Protein AF-0000000080869912 (afdb_homodimer)

Solvent-accessible surface area (backbone atoms only — not comparable to full-atom values): 16937 Å² total; per-residue (Å²): 133,80,54,74,48,53,26,35,34,30,47,45,68,86,89,56,87,41,57,52,43,50,53,51,43,51,24,50,23,54,38,52,67,22,38,34,35,37,37,32,59,38,70,54,71,49,66,64,55,46,47,50,42,46,68,72,44,73,50,64,67,56,53,50,47,50,51,50,49,50,50,51,50,50,43,51,51,51,50,50,50,53,51,49,49,40,67,74,33,52,67,58,45,59,69,46,55,86,60,57,72,46,76,46,68,44,77,27,58,46,32,58,49,51,44,50,49,35,60,74,71,57,37,46,30,37,33,28,49,25,60,51,60,88,85,49,93,52,45,41,19,72,50,45,42,45,28,54,51,64,33,74,38,34,35,33,35,29,34,83,92,83,132,82,53,74,48,53,26,35,35,30,46,46,66,86,90,57,87,42,58,51,43,50,52,51,42,49,22,50,22,53,38,49,68,22,38,36,34,38,36,32,58,41,70,54,71,49,66,64,53,43,47,50,41,46,68,70,43,73,49,64,67,54,53,50,48,49,51,50,49,50,51,51,49,51,43,52,51,52,52,50,50,52,50,50,49,39,68,75,32,52,69,55,44,61,69,46,55,87,60,58,72,46,77,48,70,47,77,29,59,45,30,58,48,52,41,49,48,34,60,74,71,58,37,46,30,37,32,28,48,24,62,51,61,87,86,49,93,53,47,40,20,72,49,44,42,45,27,54,51,66,32,75,38,34,34,33,35,28,35,84,92,86

pLDDT: mean 84.77, std 13.81, range [47.28, 98.44]

Structure (mmCIF, N/CA/C/O backbone):
data_AF-0000000080869912-model_v1
#
loop_
_entity.id
_entity.type
_entity.pdbx_description
1 polymer 'Universal stress protein'
#
loop_
_atom_site.group_PDB
_atom_site.id
_atom_site.type_symbol
_atom_site.label_atom_id
_atom_site.label_alt_id
_atom_site.label_comp_id
_atom_site.label_asym_id
_atom_site.label_entity_id
_atom_site.label_seq_id
_atom_site.pdbx_PDB_ins_code
_atom_site.Cartn_x
_atom_site.Cartn_y
_atom_site.Cartn_z
_atom_site.occupancy
_atom_site.B_iso_or_equiv
_atom_site.auth_seq_id
_atom_site.auth_comp_id
_atom_site.auth_asym_id
_atom_site.auth_atom_id
_atom_site.pdbx_PDB_model_num
ATOM 1 N N . MET A 1 1 ? 20.375 2.475 -9.336 1 47.28 1 MET A N 1
ATOM 2 C CA . MET A 1 1 ? 19.5 1.815 -8.367 1 47.28 1 MET A CA 1
ATOM 3 C C . MET A 1 1 ? 18.078 2.344 -8.469 1 47.28 1 MET A C 1
ATOM 5 O O . MET A 1 1 ? 17.672 3.207 -7.691 1 47.28 1 MET A O 1
ATOM 9 N N . THR A 1 2 ? 17.516 2.459 -9.656 1 60.31 2 THR A N 1
ATOM 10 C CA . THR A 1 2 ? 16.453 3.428 -9.898 1 60.31 2 THR A CA 1
ATOM 11 C C . THR A 1 2 ? 15.102 2.865 -9.461 1 60.31 2 THR A C 1
ATOM 13 O O . THR A 1 2 ? 14.43 2.178 -10.234 1 60.31 2 THR A O 1
ATOM 16 N N . HIS A 1 3 ? 14.938 2.346 -8.148 1 65.06 3 HIS A N 1
ATOM 17 C CA . HIS A 1 3 ? 13.633 1.816 -7.762 1 65.06 3 HIS A CA 1
ATOM 18 C C . HIS A 1 3 ? 12.531 2.842 -8 1 65.06 3 HIS A C 1
ATOM 20 O O . HIS A 1 3 ? 11.352 2.488 -8.07 1 65.06 3 HIS A O 1
ATOM 26 N N . GLY A 1 4 ? 12.945 4.004 -8.406 1 80.81 4 GLY A N 1
ATOM 27 C CA . GLY A 1 4 ? 12.055 5.035 -8.922 1 80.81 4 GLY A CA 1
ATOM 28 C C . GLY A 1 4 ? 11.211 5.691 -7.848 1 80.81 4 GLY A C 1
ATOM 29 O O . GLY A 1 4 ? 10.383 6.559 -8.148 1 80.81 4 GLY A O 1
ATOM 30 N N . ILE A 1 5 ? 11.422 5.262 -6.516 1 92.12 5 ILE A N 1
ATOM 31 C CA . ILE A 1 5 ? 10.664 5.883 -5.434 1 92.12 5 ILE A CA 1
ATOM 32 C C . ILE A 1 5 ? 11.508 6.977 -4.777 1 92.12 5 ILE A C 1
ATOM 34 O O . ILE A 1 5 ? 12.438 6.68 -4.027 1 92.12 5 ILE A O 1
ATOM 38 N N . ARG A 1 6 ? 11.156 8.258 -4.969 1 93.62 6 ARG A N 1
ATOM 39 C CA . ARG A 1 6 ? 11.984 9.375 -4.527 1 93.62 6 ARG A CA 1
ATOM 40 C C . ARG A 1 6 ? 11.266 10.203 -3.463 1 93.62 6 ARG A C 1
ATOM 42 O O . ARG A 1 6 ? 11.914 10.867 -2.646 1 93.62 6 ARG A O 1
ATOM 49 N N . ARG A 1 7 ? 10 10.133 -3.518 1 96.19 7 ARG A N 1
ATOM 50 C CA . ARG A 1 7 ? 9.195 10.914 -2.58 1 96.19 7 ARG A CA 1
ATOM 51 C C . ARG A 1 7 ? 8.031 10.078 -2.037 1 96.19 7 ARG A C 1
ATOM 53 O O . ARG A 1 7 ? 7.258 9.508 -2.807 1 96.19 7 ARG A O 1
ATOM 60 N N . ILE A 1 8 ? 7.941 9.984 -0.759 1 97.5 8 ILE A N 1
ATOM 61 C CA . ILE A 1 8 ? 6.887 9.234 -0.09 1 97.5 8 ILE A CA 1
ATOM 62 C C . ILE A 1 8 ? 6.027 10.18 0.744 1 97.5 8 ILE A C 1
ATOM 64 O O . ILE A 1 8 ? 6.551 10.984 1.521 1 97.5 8 ILE A O 1
ATOM 68 N N . LEU A 1 9 ? 4.746 10.125 0.504 1 98.38 9 LEU A N 1
ATOM 69 C CA . LEU A 1 9 ? 3.787 10.891 1.29 1 98.38 9 LEU A CA 1
ATOM 70 C C . LEU A 1 9 ? 3.182 10.031 2.395 1 98.38 9 LEU A C 1
ATOM 72 O O . LEU A 1 9 ? 2.566 9 2.119 1 98.38 9 LEU A O 1
ATOM 76 N N . CYS A 1 10 ? 3.408 10.422 3.574 1 97.94 10 CYS A N 1
ATOM 77 C CA . CYS A 1 10 ? 2.82 9.773 4.742 1 97.94 10 CYS A CA 1
ATOM 78 C C . CYS A 1 10 ? 1.666 10.594 5.301 1 97.94 10 CYS A C 1
ATOM 80 O O . CYS A 1 10 ? 1.863 11.727 5.746 1 97.94 10 CYS A O 1
ATOM 82 N N . CYS A 1 11 ? 0.503 9.984 5.277 1 96.38 11 CYS A N 1
ATOM 83 C CA . CYS A 1 11 ? -0.682 10.68 5.77 1 96.38 11 CYS A CA 1
ATOM 84 C C . CYS A 1 11 ? -1.064 10.188 7.16 1 96.38 11 CYS A C 1
ATOM 86 O O . CYS A 1 11 ? -1.272 8.984 7.363 1 96.38 11 CYS A O 1
ATOM 88 N N . VAL A 1 12 ? -1.212 11.188 8.055 1 92.56 12 VAL A N 1
ATOM 89 C CA . VAL A 1 12 ? -1.525 10.773 9.422 1 92.56 12 VAL A CA 1
ATOM 90 C C . VAL A 1 12 ? -2.719 11.57 9.945 1 92.56 12 VAL A C 1
ATOM 92 O O . VAL A 1 12 ? -2.947 12.703 9.516 1 92.56 12 VAL A O 1
ATOM 95 N N . GLY A 1 13 ? -3.5 10.812 10.734 1 83.19 13 GLY A N 1
ATOM 96 C CA . GLY A 1 13 ? -4.512 11.492 11.531 1 83.19 13 GLY A CA 1
ATOM 97 C C . GLY A 1 13 ? -4.012 11.906 12.898 1 83.19 13 GLY A C 1
ATOM 98 O O . GLY A 1 13 ? -2.938 11.484 13.336 1 83.19 13 GLY A O 1
ATOM 99 N N . LEU A 1 14 ? -4.805 12.773 13.586 1 73.19 14 LEU A N 1
ATOM 100 C CA . LEU A 1 14 ? -4.348 13.258 14.883 1 73.19 14 LEU A CA 1
ATOM 101 C C . LEU A 1 14 ? -5.105 12.578 16.016 1 73.19 14 LEU A C 1
ATOM 103 O O . LEU A 1 14 ? -4.73 12.711 17.188 1 73.19 14 LEU A O 1
ATOM 107 N N . ARG A 1 15 ? -6.121 11.859 15.805 1 64.75 15 ARG A N 1
ATOM 108 C CA . ARG A 1 15 ? -6.938 11.289 16.875 1 64.75 15 ARG A CA 1
ATOM 109 C C . ARG A 1 15 ? -6.48 9.875 17.219 1 64.75 15 ARG A C 1
ATOM 111 O O . ARG A 1 15 ? -6.727 9.391 18.328 1 64.75 15 ARG A O 1
ATOM 118 N N . GLY A 1 16 ? -5.641 9.289 16.422 1 68.5 16 GLY A N 1
ATOM 119 C CA . GLY A 1 16 ? -5.227 7.93 16.719 1 68.5 16 GLY A CA 1
ATOM 120 C C . GLY A 1 16 ? -3.723 7.738 16.656 1 68.5 16 GLY A C 1
ATOM 121 O O . GLY A 1 16 ? -2.967 8.711 16.594 1 68.5 16 GLY A O 1
ATOM 122 N N . ASP A 1 17 ? -3.396 6.48 16.969 1 74.25 17 ASP A N 1
ATOM 123 C CA . ASP A 1 17 ? -1.987 6.098 16.922 1 74.25 17 ASP A CA 1
ATOM 124 C C . ASP A 1 17 ? -1.445 6.152 15.5 1 74.25 17 ASP A C 1
ATOM 126 O O . ASP A 1 17 ? -1.943 5.453 14.609 1 74.25 17 ASP A O 1
ATOM 130 N N . CYS A 1 18 ? -0.535 7.121 15.336 1 86.88 18 CYS A N 1
ATOM 131 C CA . CYS A 1 18 ? 0.061 7.25 14.008 1 86.88 18 CYS A CA 1
ATOM 132 C C . CYS A 1 18 ? 1.36 6.461 13.914 1 86.88 18 CYS A C 1
ATOM 134 O O . CYS A 1 18 ? 1.972 6.387 12.852 1 86.88 18 CYS A O 1
ATOM 136 N N . ASP A 1 19 ? 1.725 5.797 14.984 1 90.5 19 ASP A N 1
ATOM 137 C CA . ASP A 1 19 ? 3.041 5.172 15.086 1 90.5 19 ASP A CA 1
ATOM 138 C C . ASP A 1 19 ? 3.229 4.121 13.992 1 90.5 19 ASP A C 1
ATOM 140 O O . ASP A 1 19 ? 4.246 4.113 13.297 1 90.5 19 ASP A O 1
ATOM 144 N N . PRO A 1 20 ? 2.217 3.311 13.828 1 91.25 20 PRO A N 1
ATOM 145 C CA . PRO A 1 20 ? 2.441 2.279 12.812 1 91.25 20 PRO A CA 1
ATOM 146 C C . PRO A 1 20 ? 2.625 2.859 11.414 1 91.25 20 PRO A C 1
ATOM 148 O O . PRO A 1 20 ? 3.443 2.359 10.641 1 91.25 20 PRO A O 1
ATOM 151 N N . VAL A 1 21 ? 1.88 3.938 11.102 1 94.75 21 VAL A N 1
ATOM 152 C CA . VAL A 1 21 ? 1.955 4.551 9.781 1 94.75 21 VAL A CA 1
ATOM 153 C C . VAL A 1 21 ? 3.299 5.258 9.617 1 94.75 21 VAL A C 1
ATOM 155 O O . VAL A 1 21 ? 3.959 5.117 8.586 1 94.75 21 VAL A O 1
ATOM 158 N N . LEU A 1 22 ? 3.693 5.934 10.648 1 94.12 22 LEU A N 1
ATOM 159 C CA . LEU A 1 22 ? 4.98 6.613 10.625 1 94.12 22 LEU A CA 1
ATOM 160 C C . LEU A 1 22 ? 6.125 5.609 10.539 1 94.12 22 LEU A C 1
ATOM 162 O O . LEU A 1 22 ? 7.078 5.809 9.781 1 94.12 22 LEU A O 1
ATOM 166 N N . ALA A 1 23 ? 6.023 4.555 11.328 1 93.56 23 ALA A N 1
ATOM 167 C CA . ALA A 1 23 ? 7.055 3.52 11.312 1 93.56 23 ALA A CA 1
ATOM 168 C C . ALA A 1 23 ? 7.207 2.924 9.914 1 93.56 23 ALA A C 1
ATOM 170 O O . ALA A 1 23 ? 8.328 2.756 9.422 1 93.56 23 ALA A O 1
ATOM 171 N N . GLN A 1 24 ? 6.094 2.676 9.32 1 95.25 24 GLN A N 1
ATOM 172 C CA . GLN A 1 24 ? 6.125 2.107 7.977 1 95.25 24 GLN A CA 1
ATOM 173 C C . GLN A 1 24 ? 6.699 3.102 6.969 1 95.25 24 GLN A C 1
ATOM 175 O O . GLN A 1 24 ? 7.527 2.738 6.133 1 95.25 24 GLN A O 1
ATOM 180 N N . ALA A 1 25 ? 6.246 4.336 7.008 1 96 25 ALA A N 1
ATOM 181 C CA . ALA A 1 25 ? 6.711 5.367 6.09 1 96 25 ALA A CA 1
ATOM 182 C C . ALA A 1 25 ? 8.211 5.598 6.238 1 96 25 ALA A C 1
ATOM 184 O O . ALA A 1 25 ? 8.938 5.699 5.242 1 96 25 ALA A O 1
ATOM 185 N N . VAL A 1 26 ? 8.703 5.598 7.453 1 94.44 26 VAL A N 1
ATOM 186 C CA . VAL A 1 26 ? 10.117 5.812 7.738 1 94.44 26 VAL A CA 1
ATOM 187 C C . VAL A 1 26 ? 10.938 4.629 7.227 1 94.44 26 VAL A C 1
ATOM 189 O O . VAL A 1 26 ? 11.984 4.812 6.609 1 94.44 26 VAL A O 1
ATOM 192 N N . SER A 1 27 ? 10.453 3.445 7.473 1 94 27 SER A N 1
ATOM 193 C CA . SER A 1 27 ? 11.141 2.246 7 1 94 27 SER A CA 1
ATOM 194 C C . SER A 1 27 ? 11.281 2.254 5.48 1 94 27 SER A C 1
ATOM 196 O O . SER A 1 27 ? 12.359 1.963 4.953 1 94 27 SER A O 1
ATOM 198 N N . LEU A 1 28 ? 10.211 2.633 4.812 1 95.19 28 LEU A N 1
ATOM 199 C CA . LEU A 1 28 ? 10.234 2.682 3.354 1 95.19 28 LEU A CA 1
ATOM 200 C C . LEU A 1 28 ? 11.156 3.793 2.859 1 95.19 28 LEU A C 1
ATOM 202 O O . LEU A 1 28 ? 11.914 3.596 1.908 1 95.19 28 LEU A O 1
ATOM 206 N N . ALA A 1 29 ? 11.07 4.914 3.486 1 94.56 29 ALA A N 1
ATOM 207 C CA . ALA A 1 29 ? 11.93 6.027 3.105 1 94.56 29 ALA A CA 1
ATOM 208 C C . ALA A 1 29 ? 13.406 5.668 3.289 1 94.56 29 ALA A C 1
ATOM 210 O O . ALA A 1 29 ? 14.242 6 2.445 1 94.56 29 ALA A O 1
ATOM 211 N N . GLN A 1 30 ? 13.648 4.992 4.348 1 92.31 30 GLN A N 1
ATOM 212 C CA . GLN A 1 30 ? 15.016 4.547 4.605 1 92.31 30 GLN A CA 1
ATOM 213 C C . GLN A 1 30 ? 15.484 3.562 3.539 1 92.31 30 GLN A C 1
ATOM 215 O O . GLN A 1 30 ? 16.594 3.691 3.01 1 92.31 30 GLN A O 1
ATOM 220 N N . ALA A 1 31 ? 14.703 2.639 3.264 1 90.88 31 ALA A N 1
ATOM 221 C CA . ALA A 1 31 ? 15.055 1.586 2.316 1 90.88 31 ALA A CA 1
ATOM 222 C C . ALA A 1 31 ? 15.234 2.15 0.909 1 90.88 31 ALA A C 1
ATOM 22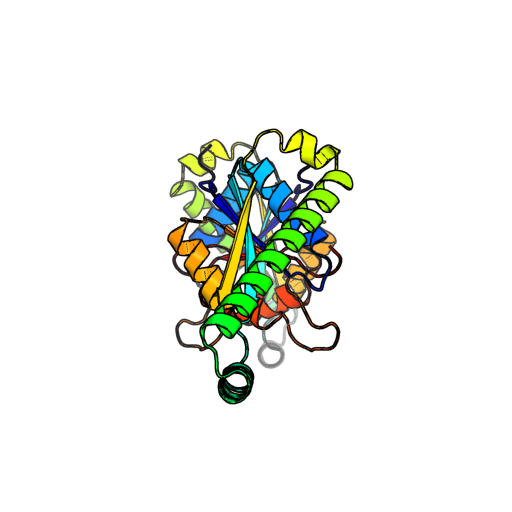4 O O . ALA A 1 31 ? 16.094 1.691 0.152 1 90.88 31 ALA A O 1
ATOM 225 N N . THR A 1 32 ? 14.406 3.145 0.562 1 91.38 32 THR A N 1
ATOM 226 C CA . THR A 1 32 ? 14.391 3.656 -0.804 1 91.38 32 THR A CA 1
ATOM 227 C C . THR A 1 32 ? 15.312 4.871 -0.933 1 91.38 32 THR A C 1
ATOM 229 O O . THR A 1 32 ? 15.648 5.281 -2.043 1 91.38 32 THR A O 1
ATOM 232 N N . GLY A 1 33 ? 15.625 5.465 0.225 1 90.25 33 GLY A N 1
ATOM 233 C CA . GLY A 1 33 ? 16.328 6.738 0.195 1 90.25 33 GLY A CA 1
ATOM 234 C C . GLY A 1 33 ? 15.43 7.906 -0.172 1 90.25 33 GLY A C 1
ATOM 235 O O . GLY A 1 33 ? 15.922 8.984 -0.511 1 90.25 33 GLY A O 1
ATOM 236 N N . ALA A 1 34 ? 14.195 7.699 -0.114 1 93.62 34 ALA A N 1
ATOM 237 C CA . ALA A 1 34 ? 13.219 8.695 -0.545 1 93.62 34 ALA A CA 1
ATOM 238 C C . ALA A 1 34 ? 13.07 9.805 0.495 1 93.62 34 ALA A C 1
ATOM 240 O O . ALA A 1 34 ? 13.312 9.578 1.685 1 93.62 34 ALA A O 1
ATOM 241 N N . GLU A 1 35 ? 12.664 10.977 -0.01 1 95.12 35 GLU A N 1
ATOM 242 C CA . GLU A 1 35 ? 12.195 12.031 0.884 1 95.12 35 GLU A CA 1
ATOM 243 C C . GLU A 1 35 ? 10.844 11.672 1.502 1 95.12 35 GLU A C 1
ATOM 245 O O . GLU A 1 35 ? 9.984 11.094 0.832 1 95.12 35 GLU A O 1
ATOM 250 N N . LEU A 1 36 ? 10.703 12.016 2.742 1 96.75 36 LEU A N 1
ATOM 251 C CA . LEU A 1 36 ? 9.461 11.727 3.439 1 96.75 36 LEU A CA 1
ATOM 252 C C . LEU A 1 36 ? 8.68 13.008 3.711 1 96.75 36 LEU A C 1
ATOM 254 O O . LEU A 1 36 ? 9.211 13.945 4.316 1 96.75 36 LEU A O 1
ATOM 258 N N . HIS A 1 37 ? 7.473 13.094 3.203 1 97.38 37 HIS A N 1
ATOM 259 C CA . HIS A 1 37 ? 6.539 14.188 3.473 1 97.38 37 HIS A CA 1
ATOM 260 C C . HIS A 1 37 ? 5.379 13.711 4.344 1 97.38 37 HIS A C 1
ATOM 262 O O . HIS A 1 37 ? 4.633 12.812 3.955 1 97.38 37 HIS A O 1
ATOM 268 N N . VAL A 1 38 ? 5.258 14.305 5.492 1 97.31 38 VAL A N 1
ATOM 269 C CA . VAL A 1 38 ? 4.164 13.961 6.391 1 97.31 38 VAL A CA 1
ATOM 270 C C . VAL A 1 38 ? 3.049 14.992 6.273 1 97.31 38 VAL A C 1
ATOM 272 O O . VAL A 1 38 ? 3.291 16.203 6.414 1 97.31 38 VAL A O 1
ATOM 275 N N . LEU A 1 39 ? 1.852 14.5 6 1 97 39 LEU A N 1
ATOM 276 C CA . LEU A 1 39 ? 0.712 15.383 5.766 1 97 39 LEU A CA 1
ATOM 277 C C . LEU A 1 39 ? -0.428 15.062 6.727 1 97 39 LEU A C 1
ATOM 279 O O . LEU A 1 39 ? -0.739 13.891 6.961 1 97 39 LEU A O 1
ATOM 283 N N . HIS A 1 40 ? -0.958 16.062 7.273 1 95 40 HIS A N 1
ATOM 284 C CA . HIS A 1 40 ? -2.227 15.992 7.992 1 95 40 HIS A CA 1
ATOM 285 C C . HIS A 1 40 ? -3.277 16.891 7.355 1 95 40 HIS A C 1
ATOM 287 O O . HIS A 1 40 ? -3.049 18.094 7.176 1 95 40 HIS A O 1
ATOM 293 N N . ALA A 1 41 ? -4.363 16.281 6.973 1 91.62 41 ALA A N 1
ATOM 294 C CA . ALA A 1 41 ? -5.484 17.047 6.414 1 91.62 41 ALA A CA 1
ATOM 295 C C . ALA A 1 41 ? -6.531 17.344 7.48 1 91.62 41 ALA A C 1
ATOM 297 O O . ALA A 1 41 ? -7.047 16.422 8.125 1 91.62 41 ALA A O 1
ATOM 298 N N . VAL A 1 42 ? -6.852 18.594 7.695 1 85.06 42 VAL A N 1
ATOM 299 C CA . VAL A 1 42 ? -7.875 19.031 8.633 1 85.06 42 VAL A CA 1
ATOM 300 C C . VAL A 1 42 ? -9.203 19.219 7.902 1 85.06 42 VAL A C 1
ATOM 302 O O . VAL A 1 42 ? -9.281 19.953 6.914 1 85.06 42 VAL A O 1
ATOM 305 N N . LYS A 1 43 ? -10.172 18.391 8.414 1 77.94 43 LYS A N 1
ATOM 306 C CA . LYS A 1 43 ? -11.484 18.531 7.793 1 77.94 43 LYS A CA 1
ATOM 307 C C . LYS A 1 43 ? -12.023 19.953 7.957 1 77.94 43 LYS A C 1
ATOM 309 O O . LYS A 1 43 ? -11.953 20.516 9.047 1 77.94 43 LYS A O 1
ATOM 314 N N . SER A 1 44 ? -12.438 20.406 6.777 1 67.5 44 SER A N 1
ATOM 315 C CA . SER A 1 44 ? -13.023 21.75 6.797 1 67.5 44 SER A CA 1
ATOM 316 C C . SER A 1 44 ? -14.32 21.766 7.605 1 67.5 44 SER A C 1
ATOM 318 O O . SER A 1 44 ? -15 20.75 7.719 1 67.5 44 SER A O 1
ATOM 320 N N . LEU A 1 45 ? -14.477 22.672 8.477 1 60.38 45 LEU A N 1
ATOM 321 C CA . LEU A 1 45 ? -15.734 22.828 9.195 1 60.38 45 LEU A CA 1
ATOM 322 C C . LEU A 1 45 ? -16.922 22.703 8.25 1 60.38 45 LEU A C 1
ATOM 324 O O . LEU A 1 45 ? -16.844 23.125 7.09 1 60.38 45 LEU A O 1
ATOM 328 N N . SER A 1 46 ? -17.797 21.688 8.594 1 56.66 46 SER A N 1
ATOM 329 C CA . SER A 1 46 ? -19.016 21.562 7.797 1 56.66 46 SER A CA 1
ATOM 330 C C . SER A 1 46 ? -19.609 22.922 7.473 1 56.66 46 SER A C 1
ATOM 332 O O . SER A 1 46 ? -19.406 23.891 8.219 1 56.66 46 SER A O 1
ATOM 334 N N . ASP A 1 47 ? -20.047 22.906 6.207 1 54.59 47 ASP A N 1
ATOM 335 C CA . ASP A 1 47 ? -20.75 24.109 5.781 1 54.59 47 ASP A CA 1
ATOM 336 C C . ASP A 1 47 ? -21.703 24.609 6.867 1 54.59 47 ASP A C 1
ATOM 338 O O . ASP A 1 47 ? -21.828 25.812 7.098 1 54.59 47 ASP A O 1
ATOM 342 N N . ASP A 1 48 ? -22.328 23.594 7.449 1 54.53 48 ASP A N 1
ATOM 343 C CA . ASP A 1 48 ? -23.344 23.969 8.422 1 54.53 48 ASP A CA 1
ATOM 344 C C . ASP A 1 48 ? -22.719 24.703 9.617 1 54.53 48 ASP A C 1
ATOM 346 O O . ASP A 1 48 ? -23.281 25.688 10.109 1 54.53 48 ASP A O 1
ATOM 350 N N . VAL A 1 49 ? -21.641 24.156 10.016 1 60.03 49 VAL A N 1
ATOM 351 C CA . VAL A 1 49 ? -20.984 24.781 11.156 1 60.03 49 VAL A CA 1
ATOM 352 C C . VAL A 1 49 ? -20.422 26.141 10.75 1 60.03 49 VAL A C 1
ATOM 354 O O . VAL A 1 49 ? -20.547 27.125 11.5 1 60.03 49 VAL A O 1
ATOM 357 N N . LEU A 1 50 ? -19.938 26.062 9.508 1 59.41 50 LEU A N 1
ATOM 358 C CA . LEU A 1 50 ? -19.406 27.312 8.992 1 59.41 50 LEU A CA 1
ATOM 359 C C . LEU A 1 50 ? -20.516 28.359 8.867 1 59.41 50 LEU A C 1
ATOM 361 O O . LEU A 1 50 ? -20.297 29.531 9.18 1 59.41 50 LEU A O 1
ATOM 365 N N . ASN A 1 51 ? -21.594 27.781 8.422 1 59.62 51 ASN A N 1
ATOM 366 C CA . ASN A 1 51 ? -22.734 28.688 8.305 1 59.62 51 ASN A CA 1
ATOM 367 C C . ASN A 1 51 ? -23.188 29.188 9.664 1 59.62 51 ASN A C 1
ATOM 369 O O . ASN A 1 51 ? -23.531 30.375 9.812 1 59.62 51 ASN A O 1
ATOM 373 N N . THR A 1 52 ? -23.297 28.281 10.531 1 60.91 52 THR A N 1
ATOM 374 C CA . THR A 1 52 ? -23.734 28.656 11.867 1 60.91 52 THR A CA 1
ATOM 375 C C . THR A 1 52 ? -22.75 29.641 12.492 1 60.91 52 THR A C 1
ATOM 377 O O . THR A 1 52 ? -23.156 30.625 13.117 1 60.91 52 THR A O 1
ATOM 380 N N . LEU A 1 53 ? -21.531 29.391 12.297 1 59.75 53 LEU A N 1
ATOM 381 C CA . LEU A 1 53 ? -20.516 30.281 12.836 1 59.75 53 LEU A CA 1
ATOM 382 C C . LEU A 1 53 ? -20.547 31.641 12.141 1 59.75 53 LEU A C 1
ATOM 384 O O . LEU A 1 53 ? -20.375 32.688 12.781 1 59.75 53 LEU A O 1
ATOM 388 N N . LYS A 1 54 ? -20.766 31.516 10.836 1 63.25 54 LYS A N 1
ATOM 389 C CA . LYS A 1 54 ? -20.859 32.75 10.055 1 63.25 54 LYS A CA 1
ATOM 390 C C . LYS A 1 54 ? -22 33.625 10.555 1 63.25 54 LYS A C 1
ATOM 392 O O . LYS A 1 54 ? -21.906 34.844 10.57 1 63.25 54 LYS A O 1
ATOM 397 N N . ILE A 1 55 ? -23 32.875 10.859 1 59.78 55 ILE A N 1
ATOM 398 C CA . ILE A 1 55 ? -24.172 33.625 11.312 1 59.78 55 ILE A CA 1
ATOM 399 C C . ILE A 1 55 ? -23.891 34.219 12.68 1 59.78 55 ILE A C 1
ATOM 401 O O . ILE A 1 55 ? -24.297 35.375 12.953 1 59.78 55 ILE A O 1
ATOM 405 N N . ASN A 1 56 ? -23.25 33.344 13.375 1 60.25 56 ASN A N 1
ATOM 406 C CA . ASN A 1 56 ? -23.125 33.812 14.758 1 60.25 56 ASN A CA 1
ATOM 407 C C . ASN A 1 56 ? -21.875 34.656 14.953 1 60.25 56 ASN A C 1
ATOM 409 O O . ASN A 1 56 ? -21.781 35.406 15.93 1 60.25 56 ASN A O 1
ATOM 413 N N . ILE A 1 57 ? -20.875 34.25 14.164 1 60.53 57 ILE A N 1
ATOM 414 C CA . ILE A 1 57 ? -19.656 35.062 14.25 1 60.53 57 ILE A CA 1
ATOM 415 C C . ILE A 1 57 ? -19.578 36 13.047 1 60.53 57 ILE A C 1
ATOM 417 O O . ILE A 1 57 ? -19.406 35.531 11.906 1 60.53 57 ILE A O 1
ATOM 421 N N . GLN A 1 58 ? -20.156 37.031 13.102 1 57.81 58 GLN A N 1
ATOM 422 C CA . GLN A 1 58 ? -20.297 38.062 12.07 1 57.81 58 GLN A CA 1
ATOM 423 C C . GLN A 1 58 ? -18.953 38.438 11.477 1 57.81 58 GLN A C 1
ATOM 425 O O . GLN A 1 58 ? -18.859 38.844 10.32 1 57.81 58 GLN A O 1
ATOM 430 N N . ASP A 1 59 ? -17.875 38.344 12.273 1 60.22 59 ASP A N 1
ATOM 431 C CA . ASP A 1 59 ? -16.625 39 11.852 1 60.22 59 ASP A CA 1
ATOM 432 C C . ASP A 1 59 ? -15.734 38 11.125 1 60.22 59 ASP A C 1
ATOM 434 O O . ASP A 1 59 ? -15.297 37 11.711 1 60.22 59 ASP A O 1
ATOM 438 N N . ARG A 1 60 ? -15.781 37.969 9.797 1 62.12 60 ARG A N 1
ATOM 439 C CA . ARG A 1 60 ? -14.945 37.188 8.875 1 62.12 60 ARG A CA 1
ATOM 440 C C . ARG A 1 60 ? -13.523 37.062 9.406 1 62.12 60 ARG A C 1
ATOM 442 O O . ARG A 1 60 ? -12.883 36.031 9.242 1 62.12 60 ARG A O 1
ATOM 449 N N . GLN A 1 61 ? -13.102 38.188 10.008 1 63.66 61 GLN A N 1
ATOM 450 C CA . GLN A 1 61 ? -11.742 38.219 10.531 1 63.66 61 GLN A CA 1
ATOM 451 C C . GLN A 1 61 ? -11.578 37.219 11.688 1 63.66 61 GLN A C 1
ATOM 453 O O . GLN A 1 61 ? -10.555 36.531 11.789 1 63.66 61 GLN A O 1
ATOM 458 N N . THR A 1 62 ? -12.641 37.125 12.469 1 66.5 62 THR A N 1
ATOM 459 C CA . THR A 1 62 ? -12.609 36.188 13.602 1 66.5 62 THR A CA 1
ATOM 460 C C . THR A 1 62 ? -12.641 34.75 13.133 1 66.5 62 THR A C 1
ATOM 462 O O . THR A 1 62 ? -11.93 33.906 13.672 1 66.5 62 THR A O 1
ATOM 465 N N . LEU A 1 63 ? -13.391 34.594 12.141 1 64.81 63 LEU A N 1
ATOM 466 C CA . LEU A 1 63 ? -13.469 33.25 11.594 1 64.81 63 LEU A CA 1
ATOM 467 C C . LEU A 1 63 ? -12.133 32.844 10.992 1 64.81 63 LEU A C 1
ATOM 469 O O . LEU A 1 63 ? -11.688 31.703 11.188 1 64.81 63 LEU A O 1
ATOM 473 N N . GLU A 1 64 ? -11.539 33.75 10.258 1 68.12 64 GLU A N 1
ATOM 474 C CA . GLU A 1 64 ? -10.227 33.469 9.68 1 68.12 64 GLU A CA 1
ATOM 475 C C . GLU A 1 64 ? -9.188 33.219 10.758 1 68.12 64 GLU A C 1
ATOM 477 O O . GLU A 1 64 ? -8.32 32.344 10.594 1 68.12 64 GLU A O 1
ATOM 482 N N . THR A 1 65 ? -9.398 34 11.75 1 72.25 65 THR A N 1
ATOM 483 C CA . THR A 1 65 ? -8.469 33.844 12.859 1 72.25 65 THR A CA 1
ATOM 484 C C . THR A 1 65 ? -8.656 32.469 13.539 1 72.25 65 THR A C 1
ATOM 486 O O . THR A 1 65 ? -7.68 31.812 13.898 1 72.25 65 THR A O 1
ATOM 489 N N . LEU A 1 66 ? -9.852 32.062 13.617 1 72.81 66 LEU A N 1
ATOM 490 C CA . LEU A 1 66 ? -10.148 30.781 14.25 1 72.81 66 LEU A CA 1
ATOM 491 C C . LEU A 1 66 ? -9.633 29.625 13.398 1 72.81 66 LEU A C 1
ATOM 493 O O . LEU A 1 66 ? -9.07 28.672 13.922 1 72.81 66 LEU A O 1
ATOM 497 N N . MET A 1 67 ? -9.789 29.859 12.18 1 74.25 67 MET A N 1
ATOM 498 C CA . MET A 1 67 ? -9.305 28.828 11.258 1 74.25 67 MET A CA 1
ATOM 499 C C . MET A 1 67 ? -7.781 28.75 11.289 1 74.25 67 MET A C 1
ATOM 501 O O . MET A 1 67 ? -7.211 27.656 11.289 1 74.25 67 MET A O 1
ATOM 505 N N . ALA A 1 68 ? -7.215 29.891 11.305 1 79.12 68 ALA A N 1
ATOM 506 C CA . ALA A 1 68 ? -5.758 29.953 11.383 1 79.12 68 ALA A CA 1
ATOM 507 C C . ALA A 1 68 ? -5.254 29.312 12.672 1 79.12 68 ALA A C 1
ATOM 509 O O . ALA A 1 68 ? -4.246 28.594 12.664 1 79.12 68 ALA A O 1
ATOM 510 N N . GLN A 1 69 ? -6.012 29.578 13.664 1 82.12 69 GLN A N 1
ATOM 511 C CA . GLN A 1 69 ? -5.633 29.016 14.953 1 82.12 69 GLN A CA 1
ATOM 512 C C . GLN A 1 69 ? -5.773 27.5 14.938 1 82.12 69 GLN A C 1
ATOM 514 O O . GLN A 1 69 ? -4.945 26.781 15.516 1 82.12 69 GLN A O 1
ATOM 519 N N . ARG A 1 70 ? -6.715 27.047 14.25 1 82.69 70 ARG A N 1
ATOM 520 C CA . ARG A 1 70 ? -6.93 25.609 14.148 1 82.69 70 ARG A CA 1
ATOM 521 C C . ARG A 1 70 ? -5.801 24.938 13.375 1 82.69 70 ARG A C 1
ATOM 523 O O . ARG A 1 70 ? -5.328 23.859 13.758 1 82.69 70 ARG A O 1
ATOM 530 N N . LEU A 1 71 ? -5.41 25.578 12.383 1 86.56 71 LEU A N 1
ATOM 531 C CA . LEU A 1 71 ? -4.328 25.031 11.57 1 86.56 71 LEU A CA 1
ATOM 532 C C . LEU A 1 71 ? -3.008 25.062 12.336 1 86.56 71 LEU A C 1
ATOM 534 O O . LEU A 1 71 ? -2.221 24.109 12.25 1 86.56 71 LEU A O 1
ATOM 538 N N . ASP A 1 72 ? -2.814 26.141 13.07 1 89.44 72 ASP A N 1
ATOM 539 C CA . ASP A 1 72 ? -1.595 26.25 13.867 1 89.44 72 ASP A CA 1
ATOM 540 C C . ASP A 1 72 ? -1.552 25.172 14.953 1 89.44 72 ASP A C 1
ATOM 542 O O . ASP A 1 72 ? -0.503 24.578 15.203 1 89.44 72 ASP A O 1
ATOM 546 N N . GLN A 1 73 ? -2.643 24.984 15.5 1 89.12 73 GLN A N 1
ATOM 547 C CA . GLN A 1 73 ? -2.717 23.953 16.531 1 89.12 73 GLN A CA 1
ATOM 548 C C . GLN A 1 73 ? -2.455 22.578 15.938 1 89.12 73 GLN A C 1
ATOM 550 O O . GLN A 1 73 ? -1.752 21.766 16.531 1 89.12 73 GLN A O 1
ATOM 555 N N . ALA A 1 74 ? -3.02 22.359 14.789 1 89.69 74 ALA A N 1
ATOM 556 C CA . ALA A 1 74 ? -2.814 21.078 14.117 1 89.69 74 ALA A CA 1
ATOM 557 C C . ALA A 1 74 ? -1.346 20.875 13.758 1 89.69 74 ALA A C 1
ATOM 559 O O . ALA A 1 74 ? -0.82 19.766 13.867 1 89.69 74 ALA A O 1
ATOM 560 N N . ARG A 1 75 ? -0.73 21.953 13.359 1 92.5 75 ARG A N 1
ATOM 561 C CA . ARG A 1 75 ? 0.688 21.891 13.023 1 92.5 75 ARG A CA 1
ATOM 562 C C . ARG A 1 75 ? 1.525 21.547 14.25 1 92.5 75 ARG A C 1
ATOM 564 O O . ARG A 1 75 ? 2.424 20.703 14.172 1 92.5 75 ARG A O 1
ATOM 571 N N . GLN A 1 76 ? 1.202 22.219 15.328 1 93 76 GLN A N 1
ATOM 572 C CA . GLN A 1 76 ? 1.931 21.953 16.562 1 93 76 GLN A CA 1
ATOM 573 C C . GLN A 1 76 ? 1.729 20.5 17.016 1 93 76 GLN A C 1
ATOM 575 O O . GLN A 1 76 ? 2.682 19.844 17.438 1 93 76 GLN A O 1
ATOM 580 N N . GLU A 1 77 ? 0.541 20.031 16.906 1 91.31 77 GLU A N 1
ATOM 581 C CA . GLU A 1 77 ? 0.242 18.656 17.297 1 91.31 77 GLU A CA 1
ATOM 582 C C . GLU A 1 77 ? 0.996 17.656 16.422 1 91.31 77 GLU A C 1
ATOM 584 O O . GLU A 1 77 ? 1.517 16.656 16.922 1 91.31 77 GLU A O 1
ATOM 589 N N . LEU A 1 78 ? 1.038 17.938 15.133 1 92.75 78 LEU A N 1
ATOM 590 C CA . LEU A 1 78 ? 1.772 17.062 14.211 1 92.75 78 LEU A CA 1
ATOM 591 C C . LEU A 1 78 ? 3.256 17.047 14.562 1 92.75 78 LEU A C 1
ATOM 593 O O . LEU A 1 78 ? 3.873 15.969 14.586 1 92.75 78 LEU A O 1
ATOM 597 N N . ASP A 1 79 ? 3.811 18.203 14.891 1 93.38 79 ASP A N 1
ATOM 598 C CA . ASP A 1 79 ? 5.215 18.297 15.281 1 93.38 79 ASP A CA 1
ATOM 599 C C . ASP A 1 79 ? 5.496 17.484 16.531 1 93.38 79 ASP A C 1
ATOM 601 O O . ASP A 1 79 ? 6.5 16.766 16.609 1 93.38 79 ASP A O 1
ATOM 605 N N . GLU A 1 80 ? 4.613 17.609 17.438 1 93.06 80 GLU A N 1
ATOM 606 C CA . GLU A 1 80 ? 4.773 16.891 18.688 1 93.06 80 GLU A CA 1
ATOM 607 C C . GLU A 1 80 ? 4.707 15.375 18.469 1 93.06 80 GLU A C 1
ATOM 609 O O . GLU A 1 80 ? 5.473 14.617 19.062 1 93.06 80 GLU A O 1
ATOM 614 N N . ARG A 1 81 ? 3.83 14.953 17.656 1 91.88 81 ARG A N 1
ATOM 615 C CA . ARG A 1 81 ? 3.688 13.531 17.359 1 91.88 81 ARG A CA 1
ATOM 616 C C . ARG A 1 81 ? 4.934 12.992 16.672 1 91.88 81 ARG A C 1
ATOM 618 O O . ARG A 1 81 ? 5.391 11.891 16.984 1 91.88 81 ARG A O 1
ATOM 625 N N . LEU A 1 82 ? 5.426 13.758 15.75 1 93 82 LEU A N 1
ATOM 626 C CA . LEU A 1 82 ? 6.637 13.352 15.055 1 93 82 LEU A CA 1
ATOM 627 C C . LEU A 1 82 ? 7.82 13.281 16.016 1 93 82 LEU A C 1
ATOM 629 O O . LEU A 1 82 ? 8.609 12.328 15.961 1 93 82 LEU A O 1
ATOM 633 N N . ALA A 1 83 ? 7.91 14.297 16.859 1 93.19 83 ALA A N 1
ATOM 634 C CA . ALA A 1 83 ? 8.984 14.312 17.844 1 93.19 83 ALA A CA 1
ATOM 635 C C . ALA A 1 83 ? 8.875 13.117 18.781 1 93.19 83 ALA A C 1
ATOM 637 O O . ALA A 1 83 ? 9.883 12.477 19.109 1 93.19 83 ALA A O 1
ATOM 638 N N . ALA A 1 84 ? 7.688 12.867 19.203 1 93.44 84 ALA A N 1
ATOM 639 C CA . ALA A 1 84 ? 7.457 11.727 20.094 1 93.44 84 ALA A CA 1
ATOM 640 C C . ALA A 1 84 ? 7.816 10.414 19.391 1 93.44 84 ALA A C 1
ATOM 642 O O . ALA A 1 84 ? 8.398 9.516 20.016 1 93.44 84 ALA A O 1
ATOM 643 N N . PHE A 1 85 ? 7.484 10.312 18.172 1 93.56 85 PHE A N 1
ATOM 644 C CA . PHE A 1 85 ? 7.82 9.125 17.391 1 93.56 85 PHE A CA 1
ATOM 645 C C . PHE A 1 85 ? 9.328 8.922 17.344 1 93.56 85 PHE A C 1
ATOM 647 O O . PHE A 1 85 ? 9.812 7.816 17.609 1 93.56 85 PHE A O 1
ATOM 654 N N . TRP A 1 86 ? 10.055 9.922 17.062 1 93.06 86 TRP A N 1
ATOM 655 C CA . TRP A 1 86 ? 11.508 9.82 16.969 1 93.06 86 TRP A CA 1
ATOM 656 C C . TRP A 1 86 ? 12.133 9.5 18.312 1 93.06 86 TRP A C 1
ATOM 658 O O . TRP A 1 86 ? 13.125 8.766 18.391 1 93.06 86 TRP A O 1
ATOM 668 N N . ALA A 1 87 ? 11.539 10.078 19.344 1 94.62 87 ALA A N 1
ATOM 669 C CA . ALA A 1 87 ? 12.031 9.812 20.688 1 94.62 87 ALA A CA 1
ATOM 670 C C . ALA A 1 87 ? 11.82 8.352 21.078 1 94.62 87 ALA A C 1
ATOM 672 O O . ALA A 1 87 ? 12.656 7.754 21.766 1 94.62 87 ALA A O 1
ATOM 673 N N . ARG A 1 88 ? 10.711 7.785 20.641 1 93.44 88 ARG A N 1
ATOM 674 C CA . ARG A 1 88 ? 10.383 6.398 20.938 1 93.44 88 ARG A CA 1
ATOM 675 C C . ARG A 1 88 ? 11.211 5.434 20.109 1 93.44 88 ARG A C 1
ATOM 677 O O . ARG A 1 88 ? 11.391 4.273 20.484 1 93.44 88 ARG A O 1
ATOM 684 N N . HIS A 1 89 ? 11.648 5.953 18.969 1 92.19 89 HIS A N 1
ATOM 685 C CA . HIS A 1 89 ? 12.391 5.105 18.047 1 92.19 89 HIS A CA 1
ATOM 686 C C . HIS A 1 89 ? 13.742 5.723 17.703 1 92.19 89 HIS A C 1
ATOM 688 O O . HIS A 1 89 ? 14.016 6.016 16.531 1 92.19 89 HIS A O 1
ATOM 694 N N . PRO A 1 90 ? 14.688 5.789 18.656 1 91.12 90 PRO A N 1
ATOM 695 C CA . PRO A 1 90 ? 15.984 6.434 18.406 1 91.12 90 PRO A CA 1
ATOM 696 C C . P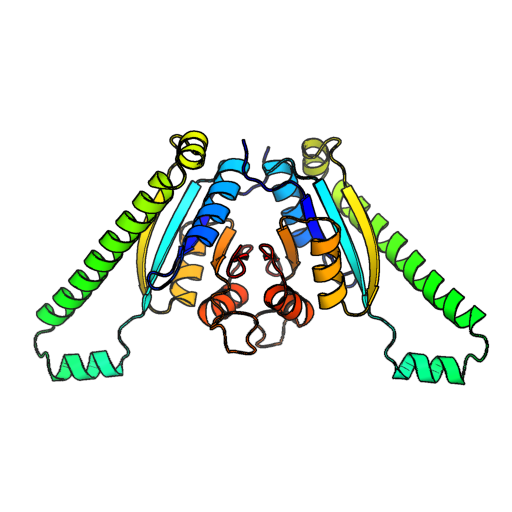RO A 1 90 ? 16.812 5.711 17.344 1 91.12 90 PRO A C 1
ATOM 698 O O . PRO A 1 90 ? 17.562 6.352 16.609 1 91.12 90 PRO A O 1
ATOM 701 N N . GLU A 1 91 ? 16.609 4.461 17.312 1 89.44 91 GLU A N 1
ATOM 702 C CA . GLU A 1 91 ? 17.344 3.682 16.312 1 89.44 91 GLU A CA 1
ATOM 703 C C . GLU A 1 91 ? 16.891 4.039 14.898 1 89.44 91 GLU A C 1
ATOM 705 O O . GLU A 1 91 ? 17.703 4.078 13.977 1 89.44 91 GLU A O 1
ATOM 710 N N . ARG A 1 92 ? 15.602 4.242 14.727 1 88 92 ARG A N 1
ATOM 711 C CA . ARG A 1 92 ? 15.086 4.648 13.422 1 88 92 ARG A CA 1
ATOM 712 C C . ARG A 1 92 ? 15.57 6.047 13.055 1 88 92 ARG A C 1
ATOM 714 O O . ARG A 1 92 ? 15.883 6.316 11.891 1 88 92 ARG A O 1
ATOM 721 N N . ARG A 1 93 ? 15.57 6.902 14.031 1 89.12 93 ARG A N 1
ATOM 722 C CA . ARG A 1 93 ? 16.047 8.258 13.805 1 89.12 93 ARG A CA 1
ATOM 723 C C . ARG A 1 93 ? 17.5 8.258 13.359 1 89.12 93 ARG A C 1
ATOM 725 O O . ARG A 1 93 ? 17.875 8.969 12.422 1 89.12 93 ARG A O 1
ATOM 732 N N . ALA A 1 94 ? 18.281 7.469 13.984 1 88.75 94 ALA A N 1
ATOM 733 C CA . ALA A 1 94 ? 19.688 7.371 13.656 1 88.75 94 ALA A CA 1
ATOM 734 C C . ALA A 1 94 ? 19.891 6.824 12.242 1 88.75 94 ALA A C 1
ATOM 736 O O . ALA A 1 94 ? 20.719 7.328 11.484 1 88.75 94 ALA A O 1
ATOM 737 N N . ALA A 1 95 ? 19.109 5.879 11.969 1 85.88 95 ALA A N 1
ATOM 738 C CA . ALA A 1 95 ? 19.203 5.254 10.656 1 85.88 95 ALA A CA 1
ATOM 739 C C . ALA A 1 95 ? 18.703 6.195 9.562 1 85.88 95 ALA A C 1
ATOM 741 O O . ALA A 1 95 ? 19.219 6.188 8.445 1 85.88 95 ALA A O 1
ATOM 742 N N . PHE A 1 96 ? 17.703 6.941 9.906 1 88.06 96 PHE A N 1
ATOM 743 C CA . PHE A 1 96 ? 17.125 7.879 8.953 1 88.06 96 PHE A CA 1
ATOM 744 C C . PHE A 1 96 ? 18.078 9.023 8.664 1 88.06 96 PHE A C 1
ATOM 746 O O . PHE A 1 96 ? 18.094 9.562 7.555 1 88.06 96 PHE A O 1
ATOM 753 N N . GLY A 1 97 ? 18.859 9.305 9.617 1 82.62 97 GLY A N 1
ATOM 754 C CA . GLY A 1 97 ? 19.922 10.297 9.461 1 82.62 97 GLY A CA 1
ATOM 755 C C . GLY A 1 97 ? 19.391 11.688 9.156 1 82.62 97 GLY A C 1
ATOM 756 O O . GLY A 1 97 ? 18.469 12.172 9.828 1 82.62 97 GLY A O 1
ATOM 757 N N . GLU A 1 98 ? 20.031 12.305 8.117 1 82.06 98 GLU A N 1
ATOM 758 C CA . GLU A 1 98 ? 19.75 13.703 7.816 1 82.06 98 GLU A CA 1
ATOM 759 C C . GLU A 1 98 ? 18.688 13.828 6.727 1 82.06 98 GLU A C 1
ATOM 761 O O . GLU A 1 98 ? 18.516 14.898 6.141 1 82.06 98 GLU A O 1
ATOM 766 N N . ARG A 1 99 ? 18.078 12.695 6.547 1 84.25 99 ARG A N 1
ATOM 767 C CA . ARG A 1 99 ? 17.062 12.75 5.504 1 84.25 99 ARG A CA 1
ATOM 768 C C . ARG A 1 99 ? 15.953 13.719 5.867 1 84.25 99 ARG A C 1
ATOM 770 O O . ARG A 1 99 ? 15.586 13.844 7.039 1 84.25 99 ARG A O 1
ATOM 777 N N . GLU A 1 100 ? 15.398 14.297 4.898 1 81.5 100 GLU A N 1
ATOM 778 C CA . GLU A 1 100 ? 14.414 15.352 5.082 1 81.5 100 GLU A CA 1
ATOM 779 C C . GLU A 1 100 ? 13.039 14.773 5.418 1 81.5 100 GLU A C 1
ATOM 781 O O . GLU A 1 100 ? 12.602 13.805 4.797 1 81.5 100 GLU A O 1
ATOM 786 N N . VAL A 1 101 ? 12.492 15.258 6.445 1 92.19 101 VAL A N 1
ATOM 787 C CA . VAL A 1 101 ? 11.078 15.039 6.754 1 92.19 101 VAL A CA 1
ATOM 788 C C . VAL A 1 101 ? 10.336 16.375 6.719 1 92.19 101 VAL A C 1
ATOM 790 O O . VAL A 1 101 ? 10.602 17.266 7.523 1 92.19 101 VAL A O 1
ATOM 793 N N . THR A 1 102 ? 9.578 16.5 5.688 1 94.12 102 THR A N 1
ATOM 794 C CA . THR A 1 102 ? 8.734 17.688 5.621 1 94.12 102 THR A CA 1
ATOM 795 C C . THR A 1 102 ? 7.359 17.406 6.219 1 94.12 102 THR A C 1
ATOM 797 O O . THR A 1 102 ? 6.891 16.266 6.207 1 94.12 102 THR A O 1
ATOM 800 N N . ARG A 1 103 ? 6.863 18.438 6.824 1 93.94 103 ARG A N 1
ATOM 801 C CA . ARG A 1 103 ? 5.527 18.328 7.41 1 93.94 103 ARG A CA 1
ATOM 802 C C . ARG A 1 103 ? 4.59 19.391 6.836 1 93.94 103 ARG A C 1
ATOM 804 O O . ARG A 1 103 ? 5 20.531 6.605 1 93.94 103 ARG A O 1
ATOM 811 N N . SER A 1 104 ? 3.402 18.984 6.602 1 95.12 104 SER A N 1
ATOM 812 C CA . SER A 1 104 ? 2.375 19.891 6.105 1 95.12 104 SER A CA 1
ATOM 813 C C . SER A 1 104 ? 1.028 19.625 6.77 1 95.12 104 SER A C 1
ATOM 815 O O . SER A 1 104 ? 0.714 18.469 7.094 1 95.12 104 SER A O 1
ATOM 817 N N . VAL A 1 105 ? 0.283 20.703 7.02 1 94.44 105 VAL A N 1
ATOM 818 C CA . VAL A 1 105 ? -1.108 20.656 7.457 1 94.44 105 VAL A CA 1
ATOM 819 C C . VAL A 1 105 ? -1.978 21.453 6.492 1 94.44 105 VAL A C 1
ATOM 821 O O . VAL A 1 105 ? -1.723 22.641 6.254 1 94.44 105 VAL A O 1
ATOM 824 N N . LEU A 1 106 ? -2.926 20.797 5.949 1 93.12 106 LEU A N 1
ATOM 825 C CA . LEU A 1 106 ? -3.787 21.453 4.973 1 93.12 106 LEU A CA 1
ATOM 826 C C . LEU A 1 106 ? -5.258 21.25 5.32 1 93.12 106 LEU A C 1
ATOM 828 O O . LEU A 1 106 ? -5.637 20.203 5.84 1 93.12 106 LEU A O 1
ATOM 832 N N . GLU A 1 107 ? -6.012 22.234 5 1 90.56 107 GLU A N 1
ATOM 833 C CA . GLU A 1 107 ? -7.453 22.156 5.234 1 90.56 107 GLU A CA 1
ATOM 834 C C . GLU A 1 107 ? -8.188 21.719 3.975 1 90.56 107 GLU A C 1
ATOM 836 O O . GLU A 1 107 ? -7.848 22.125 2.865 1 90.56 107 GLU A O 1
ATOM 841 N N . GLY A 1 108 ? -9.242 20.875 4.121 1 90.5 108 GLY A N 1
ATOM 842 C CA . GLY A 1 108 ? -10.07 20.406 3.023 1 90.5 108 GLY A CA 1
ATOM 843 C C . GLY A 1 108 ? -10.594 19 3.23 1 90.5 108 GLY A C 1
ATOM 844 O O . GLY A 1 108 ? -10.453 18.438 4.316 1 90.5 108 GLY A O 1
ATOM 845 N N . TYR A 1 109 ? -11.266 18.531 2.242 1 90.62 109 TYR A N 1
ATOM 846 C CA . TYR A 1 109 ? -11.68 17.125 2.277 1 90.62 109 TYR A CA 1
ATOM 847 C C . TYR A 1 109 ? -10.469 16.203 2.215 1 90.62 109 TYR A C 1
ATOM 849 O O . TYR A 1 109 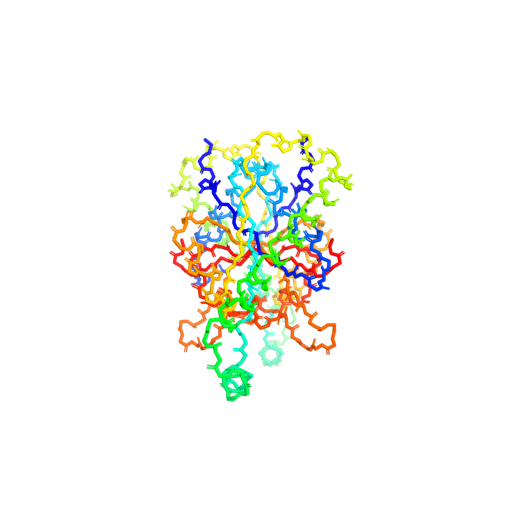? -9.695 16.234 1.251 1 90.62 109 TYR A O 1
ATOM 857 N N . PRO A 1 110 ? -10.281 15.414 3.109 1 92.69 110 PRO A N 1
ATOM 858 C CA . PRO A 1 110 ? -9.016 14.711 3.301 1 92.69 110 PRO A CA 1
ATOM 859 C C . PRO A 1 110 ? -8.586 13.922 2.068 1 92.69 110 PRO A C 1
ATOM 861 O O . PRO A 1 110 ? -7.449 14.055 1.606 1 92.69 110 PRO A O 1
ATOM 864 N N . SER A 1 111 ? -9.477 13.133 1.512 1 94.06 111 SER A N 1
ATOM 865 C CA . SER A 1 111 ? -9.086 12.32 0.365 1 94.06 111 SER A CA 1
ATOM 866 C C . SER A 1 111 ? -8.641 13.188 -0.806 1 94.06 111 SER A C 1
ATOM 868 O O . SER A 1 111 ? -7.68 12.859 -1.498 1 94.06 111 SER A O 1
ATOM 870 N N . SER A 1 112 ? -9.32 14.344 -0.998 1 95.06 112 SER A N 1
ATOM 871 C CA . SER A 1 112 ? -8.953 15.273 -2.061 1 95.06 112 SER A CA 1
ATOM 872 C C . SER A 1 112 ? -7.629 15.969 -1.763 1 95.06 112 SER A C 1
ATOM 874 O O . SER A 1 112 ? -6.766 16.062 -2.637 1 95.06 112 SER A O 1
ATOM 876 N N . VAL A 1 113 ? -7.492 16.359 -0.548 1 95.31 113 VAL A N 1
ATOM 877 C CA . VAL A 1 113 ? -6.277 17.047 -0.122 1 95.31 113 VAL A CA 1
ATOM 878 C C . VAL A 1 113 ? -5.07 16.125 -0.306 1 95.31 113 VAL A C 1
ATOM 880 O O . VAL A 1 113 ? -4.047 16.531 -0.858 1 95.31 113 VAL A O 1
ATOM 883 N N . ILE A 1 114 ? -5.199 14.891 0.039 1 96.88 114 ILE A N 1
ATOM 884 C CA . ILE A 1 114 ? -4.105 13.922 0.007 1 96.88 114 ILE A CA 1
ATOM 885 C C . ILE A 1 114 ? -3.719 13.633 -1.44 1 96.88 114 ILE A C 1
ATOM 887 O O . ILE A 1 114 ? -2.541 13.703 -1.8 1 96.88 114 ILE A O 1
ATOM 891 N N . THR A 1 115 ? -4.703 13.359 -2.268 1 97.19 115 THR A N 1
ATOM 892 C CA . THR A 1 115 ? -4.402 12.984 -3.645 1 97.19 115 THR A CA 1
ATOM 893 C C . THR A 1 115 ? -3.873 14.188 -4.426 1 97.19 115 THR A C 1
ATOM 895 O O . THR A 1 115 ? -2.971 14.039 -5.254 1 97.19 115 THR A O 1
ATOM 898 N N . HIS A 1 116 ? -4.395 15.375 -4.148 1 97.12 116 HIS A N 1
ATOM 899 C CA . HIS A 1 116 ? -3.9 16.594 -4.793 1 97.12 116 HIS A CA 1
ATOM 900 C C . HIS A 1 116 ? -2.473 16.906 -4.359 1 97.12 116 HIS A C 1
ATOM 902 O O . HIS A 1 116 ? -1.622 17.234 -5.188 1 97.12 116 HIS A O 1
ATOM 908 N N . TYR A 1 117 ? -2.273 16.781 -3.123 1 97.25 117 TYR A N 1
ATOM 909 C CA . TYR A 1 117 ? -0.934 17.031 -2.6 1 97.25 117 TYR A CA 1
ATOM 910 C C . TYR A 1 117 ? 0.073 16.047 -3.201 1 97.25 117 TYR A C 1
ATOM 912 O O . TYR A 1 117 ? 1.169 16.453 -3.602 1 97.25 117 TYR A O 1
ATOM 920 N N . ALA A 1 118 ? -0.279 14.766 -3.229 1 97.5 118 ALA A N 1
ATOM 921 C CA . ALA A 1 118 ? 0.597 13.758 -3.811 1 97.5 118 ALA A CA 1
ATOM 922 C C . ALA A 1 118 ? 0.948 14.102 -5.254 1 97.5 118 ALA A C 1
ATOM 924 O O . ALA A 1 118 ? 2.104 13.969 -5.668 1 97.5 118 ALA A O 1
ATOM 925 N N . THR A 1 119 ? -0.028 14.555 -6.012 1 96.06 119 THR A N 1
ATOM 926 C CA . THR A 1 119 ? 0.179 14.914 -7.41 1 96.06 119 THR A CA 1
ATOM 927 C C . THR A 1 119 ? 1.064 16.156 -7.523 1 96.06 119 THR A C 1
ATOM 929 O O . THR A 1 119 ? 2.029 16.156 -8.289 1 96.06 119 THR A O 1
ATOM 932 N N . ARG A 1 120 ? 0.741 17.156 -6.742 1 95.88 120 ARG A N 1
ATOM 933 C CA . ARG A 1 120 ? 1.44 18.422 -6.797 1 95.88 120 ARG A CA 1
ATOM 934 C C . ARG A 1 120 ? 2.908 18.266 -6.414 1 95.88 120 ARG A C 1
ATOM 936 O O . ARG A 1 120 ? 3.781 18.906 -7.004 1 95.88 120 ARG A O 1
ATOM 943 N N . THR A 1 121 ? 3.217 17.438 -5.453 1 95.5 121 THR A N 1
ATOM 944 C CA . THR A 1 121 ? 4.578 17.297 -4.949 1 95.5 121 THR A CA 1
ATOM 945 C C . THR A 1 121 ? 5.324 16.203 -5.707 1 95.5 121 THR A C 1
ATOM 947 O O . THR A 1 121 ? 6.523 16 -5.5 1 95.5 121 THR A O 1
ATOM 950 N N . GLY A 1 122 ? 4.594 15.477 -6.551 1 96.06 122 GLY A N 1
ATOM 951 C CA . GLY A 1 122 ? 5.219 14.391 -7.281 1 96.06 122 GLY A CA 1
ATOM 952 C C . GLY A 1 122 ? 5.57 13.203 -6.406 1 96.06 122 GLY A C 1
ATOM 953 O O . GLY A 1 122 ? 6.652 12.633 -6.527 1 96.06 122 GLY A O 1
ATOM 954 N N . SER A 1 123 ? 4.695 12.914 -5.469 1 97.12 123 SER A N 1
ATOM 955 C CA . SER A 1 123 ? 4.906 11.75 -4.621 1 97.12 123 SER A CA 1
ATOM 956 C C . SER A 1 123 ? 4.832 10.461 -5.434 1 97.12 123 SER A C 1
ATOM 958 O O . SER A 1 123 ? 3.998 10.328 -6.332 1 97.12 123 SER A O 1
ATOM 960 N N . ASP A 1 124 ? 5.688 9.523 -5.043 1 96.62 124 ASP A N 1
ATOM 961 C CA . ASP A 1 124 ? 5.73 8.242 -5.75 1 96.62 124 ASP A CA 1
ATOM 962 C C . ASP A 1 124 ? 4.93 7.18 -5.004 1 96.62 124 ASP A C 1
ATOM 964 O O . ASP A 1 124 ? 4.629 6.121 -5.559 1 96.62 124 ASP A O 1
ATOM 968 N N . MET A 1 125 ? 4.57 7.543 -3.801 1 97.56 125 MET A N 1
ATOM 969 C CA . MET A 1 125 ? 3.855 6.594 -2.951 1 97.56 125 MET A CA 1
ATOM 970 C C . MET A 1 125 ? 3.146 7.316 -1.811 1 97.56 125 MET A C 1
ATOM 972 O O . MET A 1 125 ? 3.656 8.305 -1.283 1 97.56 125 MET A O 1
ATOM 976 N N . ILE A 1 126 ? 1.99 6.785 -1.501 1 98.19 126 ILE A N 1
ATOM 977 C CA . ILE A 1 126 ? 1.247 7.285 -0.35 1 98.19 126 ILE A CA 1
ATOM 978 C C . ILE A 1 126 ? 1.163 6.199 0.721 1 98.19 126 ILE A C 1
ATOM 980 O O . ILE A 1 126 ? 0.837 5.051 0.423 1 98.19 126 ILE A O 1
ATOM 984 N N . VAL A 1 127 ? 1.479 6.5 1.93 1 98.12 127 VAL A N 1
ATOM 985 C CA . VAL A 1 127 ? 1.362 5.602 3.072 1 98.12 127 VAL A CA 1
ATOM 986 C C . VAL A 1 127 ? 0.3 6.125 4.035 1 98.12 127 VAL A C 1
ATOM 988 O O . VAL A 1 127 ? 0.363 7.273 4.473 1 98.12 127 VAL A O 1
ATOM 991 N N . MET A 1 128 ? -0.664 5.301 4.383 1 96.31 128 MET A N 1
ATOM 992 C CA . MET A 1 128 ? -1.729 5.742 5.277 1 96.31 128 MET A CA 1
ATOM 993 C C . MET A 1 128 ? -2.342 4.559 6.02 1 96.31 128 MET A C 1
ATOM 995 O O . MET A 1 128 ? -2.164 3.408 5.617 1 96.31 128 MET A O 1
ATOM 999 N N . ALA A 1 129 ? -3.076 4.84 7.078 1 93.75 129 ALA A N 1
ATOM 1000 C CA . ALA A 1 129 ? -3.738 3.809 7.871 1 93.75 129 ALA A CA 1
ATOM 1001 C C . ALA A 1 129 ? -5.031 3.346 7.199 1 93.75 129 ALA A C 1
ATOM 1003 O O . ALA A 1 129 ? -5.691 4.125 6.508 1 93.75 129 ALA A O 1
ATOM 1004 N N . ALA A 1 130 ? -5.383 2.123 7.398 1 88.88 130 ALA A N 1
ATOM 1005 C CA . ALA A 1 130 ? -6.684 1.63 6.949 1 88.88 130 ALA A CA 1
ATOM 1006 C C . ALA A 1 130 ? -7.82 2.346 7.672 1 88.88 130 ALA A C 1
ATOM 1008 O O . ALA A 1 130 ? -8.867 2.619 7.078 1 88.88 130 ALA A O 1
ATOM 1009 N N . ASN A 1 131 ? -7.465 2.818 8.984 1 72.5 131 ASN A N 1
ATOM 1010 C CA . ASN A 1 131 ? -8.328 3.594 9.867 1 72.5 131 ASN A CA 1
ATOM 1011 C C . ASN A 1 131 ? -9.742 3.018 9.914 1 72.5 131 ASN A C 1
ATOM 1013 O O . ASN A 1 131 ? -10.719 3.727 9.664 1 72.5 131 ASN A O 1
ATOM 1017 N N . LYS A 1 132 ? -9.789 1.615 10.148 1 64.12 132 LYS A N 1
ATOM 1018 C CA . LYS A 1 132 ? -11.109 1.007 10.273 1 64.12 132 LYS A CA 1
ATOM 1019 C C . LYS A 1 132 ? -11.742 1.328 11.625 1 64.12 132 LYS A C 1
ATOM 1021 O O . LYS A 1 132 ? -11.047 1.414 12.633 1 64.12 132 LYS A O 1
ATOM 1026 N N . ARG A 1 133 ? -12.82 2.041 11.516 1 57.84 133 ARG A N 1
ATOM 1027 C CA . ARG A 1 133 ? -13.539 2.062 12.789 1 57.84 133 ARG A CA 1
ATOM 1028 C C . ARG A 1 133 ? -13.922 0.652 13.227 1 57.84 133 ARG A C 1
ATOM 1030 O O . ARG A 1 133 ? -14.273 -0.186 12.398 1 57.84 133 ARG A O 1
ATOM 1037 N N . SER A 1 134 ? -13.141 0.11 14.258 1 56.09 134 SER A N 1
ATOM 1038 C CA . SER A 1 134 ? -13.172 -1.203 14.891 1 56.09 134 SER A CA 1
ATOM 1039 C C . SER A 1 134 ? -14.445 -1.961 14.547 1 56.09 134 SER A C 1
ATOM 1041 O O . SER A 1 134 ? -14.414 -3.178 14.352 1 56.09 134 SER A O 1
ATOM 1043 N N . PHE A 1 135 ? -15.602 -1.268 14.516 1 54.41 135 PHE A N 1
ATOM 1044 C CA . PHE A 1 135 ? -16.828 -2.039 14.578 1 54.41 135 PHE A CA 1
ATOM 1045 C C . PHE A 1 135 ? -17.453 -2.176 13.195 1 54.41 135 PHE A C 1
ATOM 1047 O O . PHE A 1 135 ? -18.531 -2.777 13.047 1 54.41 135 PHE A O 1
ATOM 1054 N N . THR A 1 136 ? -16.781 -1.684 12.297 1 56.78 136 THR A N 1
ATOM 1055 C CA . THR A 1 136 ? -17.531 -1.678 11.039 1 56.78 136 THR A CA 1
ATOM 1056 C C . THR A 1 136 ? -16.984 -2.738 10.086 1 56.78 136 THR A C 1
ATOM 1058 O O . THR A 1 136 ? -15.852 -3.193 10.234 1 56.78 136 THR A O 1
ATOM 1061 N N . ALA A 1 137 ? -17.828 -3.268 9.359 1 60.97 137 ALA A N 1
ATOM 1062 C CA . ALA A 1 137 ? -17.594 -4.258 8.312 1 60.97 137 ALA A CA 1
ATOM 1063 C C . ALA A 1 137 ? -16.734 -3.691 7.191 1 60.97 137 ALA A C 1
ATOM 1065 O O . ALA A 1 137 ? -16.406 -4.391 6.23 1 60.97 137 ALA A O 1
ATOM 1066 N N . THR A 1 138 ? -16.172 -2.529 7.488 1 75.06 138 THR A N 1
ATOM 1067 C CA . THR A 1 138 ? -15.531 -1.856 6.363 1 75.06 138 THR A CA 1
ATOM 1068 C C . THR A 1 138 ? -14.07 -2.281 6.238 1 75.06 138 THR A C 1
ATOM 1070 O O . THR A 1 138 ? -13.422 -2.598 7.238 1 75.06 138 THR A O 1
ATOM 1073 N N . TYR A 1 139 ? -13.641 -2.455 5.035 1 77.69 139 TYR A N 1
ATOM 1074 C CA . TYR A 1 139 ? -12.273 -2.871 4.758 1 77.69 139 TYR A CA 1
ATOM 1075 C C . TYR A 1 139 ? -11.297 -1.729 5.008 1 77.69 139 TYR A C 1
ATOM 1077 O O . TYR A 1 139 ? -10.094 -1.959 5.199 1 77.69 139 TYR A O 1
ATOM 1085 N N . ALA A 1 140 ? -11.844 -0.458 4.992 1 85.38 140 ALA A N 1
ATOM 1086 C CA . ALA A 1 140 ? -11.039 0.73 5.262 1 85.38 140 ALA A CA 1
ATOM 1087 C C . ALA A 1 140 ? -11.922 1.933 5.578 1 85.38 140 ALA A C 1
ATOM 1089 O O . ALA A 1 140 ? -13.141 1.891 5.367 1 85.38 140 ALA A O 1
ATOM 1090 N N . GLY A 1 141 ? -11.359 2.861 6.145 1 87.94 141 GLY A N 1
ATOM 1091 C CA . GLY A 1 141 ? -12.078 4.098 6.406 1 87.94 141 GLY A CA 1
ATOM 1092 C C . GLY A 1 141 ? -12.398 4.879 5.148 1 87.94 141 GLY A C 1
ATOM 1093 O O . GLY A 1 141 ? -11.836 4.613 4.086 1 87.94 141 GLY A O 1
ATOM 1094 N N . LYS A 1 142 ? -13.25 5.836 5.258 1 88.62 142 LYS A N 1
ATOM 1095 C CA . LYS A 1 142 ? -13.742 6.645 4.148 1 88.62 142 LYS A CA 1
ATOM 1096 C C . LYS A 1 142 ? -12.594 7.367 3.445 1 88.62 142 LYS A C 1
ATOM 1098 O O . LYS A 1 142 ? -12.57 7.453 2.215 1 88.62 142 LYS A O 1
ATOM 1103 N N . VAL A 1 143 ? -11.672 7.922 4.152 1 90.56 143 VAL A N 1
ATOM 1104 C CA . VAL A 1 143 ? -10.562 8.672 3.568 1 90.56 143 VAL A CA 1
ATOM 1105 C C . VAL A 1 143 ? -9.672 7.727 2.766 1 90.56 143 VAL A C 1
ATOM 1107 O O . VAL A 1 143 ? -9.305 8.023 1.627 1 90.56 143 VAL A O 1
ATOM 1110 N N . THR A 1 144 ? -9.359 6.602 3.371 1 93.12 144 THR A N 1
ATOM 1111 C CA . THR A 1 144 ? -8.508 5.625 2.695 1 93.12 144 THR A CA 1
ATOM 1112 C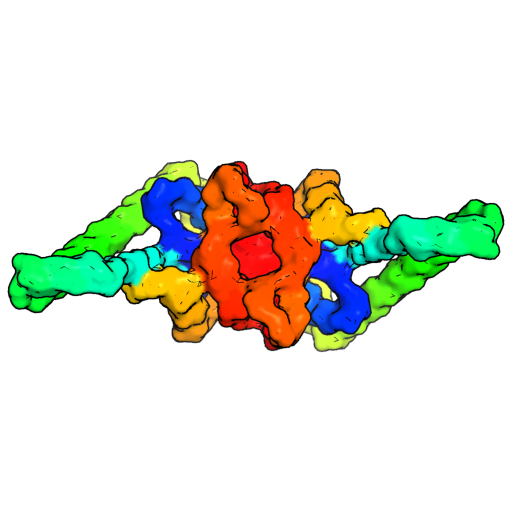 C . THR A 1 144 ? -9.18 5.117 1.422 1 93.12 144 THR A C 1
ATOM 1114 O O . THR A 1 144 ? -8.539 5.008 0.376 1 93.12 144 THR A O 1
ATOM 1117 N N . LYS A 1 145 ? -10.438 4.875 1.507 1 92.44 145 LYS A N 1
ATOM 1118 C CA . LYS A 1 145 ? -11.18 4.449 0.323 1 92.44 145 LYS A CA 1
ATOM 1119 C C . LYS A 1 145 ? -11.117 5.508 -0.774 1 92.44 145 LYS A C 1
ATOM 1121 O O . LYS A 1 145 ? -10.875 5.191 -1.938 1 92.44 145 LYS A O 1
ATOM 1126 N N . GLY A 1 146 ? -11.352 6.723 -0.37 1 92.5 146 GLY A N 1
ATOM 1127 C CA . GLY A 1 146 ? -11.305 7.824 -1.319 1 92.5 146 GLY A CA 1
ATOM 1128 C C . GLY A 1 146 ? -9.945 8.008 -1.957 1 92.5 146 GLY A C 1
ATOM 1129 O O . GLY A 1 146 ? -9.844 8.305 -3.15 1 92.5 146 GLY A O 1
ATOM 1130 N N . VAL A 1 147 ? -8.914 7.82 -1.205 1 95 147 VAL A N 1
ATOM 1131 C CA . VAL A 1 147 ? -7.551 7.988 -1.709 1 95 147 VAL A CA 1
ATOM 1132 C C . VAL A 1 147 ? -7.223 6.867 -2.695 1 95 147 VAL A C 1
ATOM 1134 O O . VAL A 1 147 ? -6.695 7.121 -3.779 1 95 147 VAL A O 1
ATOM 1137 N N . ILE A 1 148 ? -7.551 5.629 -2.314 1 94.62 148 ILE A N 1
ATOM 1138 C CA . ILE A 1 148 ? -7.277 4.504 -3.201 1 94.62 148 ILE A CA 1
ATOM 1139 C C . ILE A 1 148 ? -8 4.707 -4.531 1 94.62 148 ILE A C 1
ATOM 1141 O O . ILE A 1 148 ? -7.441 4.434 -5.598 1 94.62 148 ILE A O 1
ATOM 1145 N N . LYS A 1 149 ? -9.148 5.23 -4.477 1 91.88 149 LYS A N 1
ATOM 1146 C CA . LYS A 1 149 ? -9.977 5.438 -5.664 1 91.88 149 LYS A CA 1
ATOM 1147 C C . LYS A 1 149 ? -9.336 6.461 -6.602 1 91.88 149 LYS A C 1
ATOM 1149 O O . LYS A 1 149 ? -9.391 6.312 -7.824 1 91.88 149 LYS A O 1
ATOM 1154 N N . ARG A 1 150 ? -8.664 7.449 -6.043 1 92.75 150 ARG A N 1
ATOM 1155 C CA . ARG A 1 150 ? -8.258 8.609 -6.832 1 92.75 150 ARG A CA 1
ATOM 1156 C C . ARG A 1 150 ? -6.754 8.617 -7.074 1 92.75 150 ARG A C 1
ATOM 1158 O O . ARG A 1 150 ? -6.266 9.328 -7.957 1 92.75 150 ARG A O 1
ATOM 1165 N N . ALA A 1 151 ? -6.066 7.883 -6.32 1 94.25 151 ALA A N 1
ATOM 1166 C CA . ALA A 1 151 ? -4.605 7.953 -6.355 1 94.25 151 ALA A CA 1
ATOM 1167 C C . ALA A 1 151 ? -4.066 7.496 -7.707 1 94.25 151 ALA A C 1
ATOM 1169 O O . ALA A 1 151 ? -4.574 6.539 -8.297 1 94.25 151 ALA A O 1
ATOM 1170 N N . LYS A 1 152 ? -3.016 8.164 -8.156 1 93.81 152 LYS A N 1
ATOM 1171 C CA . LYS A 1 152 ? -2.32 7.809 -9.391 1 93.81 152 LYS A CA 1
ATOM 1172 C C . LYS A 1 152 ? -1 7.102 -9.094 1 93.81 152 LYS A C 1
ATOM 1174 O O . LYS A 1 152 ? -0.272 6.723 -10.008 1 93.81 152 LYS A O 1
ATOM 1179 N N . VAL A 1 153 ? -0.742 7.008 -7.84 1 96 153 VAL A N 1
ATOM 1180 C CA . VAL A 1 153 ? 0.462 6.328 -7.367 1 96 153 VAL A CA 1
ATOM 1181 C C . VAL A 1 153 ? 0.082 5.234 -6.375 1 96 153 VAL A C 1
ATOM 1183 O O . VAL A 1 153 ? -1.026 5.234 -5.836 1 96 153 VAL A O 1
ATOM 1186 N N . PRO A 1 154 ? 0.952 4.316 -6.113 1 97.12 154 PRO A N 1
ATOM 1187 C CA . PRO A 1 154 ? 0.654 3.246 -5.156 1 97.12 154 PRO A CA 1
ATOM 1188 C C . PRO A 1 154 ? 0.328 3.775 -3.762 1 97.12 154 PRO A C 1
ATOM 1190 O O . PRO A 1 154 ? 0.935 4.75 -3.311 1 97.12 154 PRO A O 1
ATOM 1193 N N . VAL A 1 155 ? -0.646 3.104 -3.172 1 97.5 155 VAL A N 1
ATOM 1194 C CA . VAL A 1 155 ? -1.057 3.443 -1.814 1 97.5 155 VAL A CA 1
ATOM 1195 C C . VAL A 1 155 ? -0.75 2.281 -0.874 1 97.5 155 VAL A C 1
ATOM 1197 O O . VAL A 1 155 ? -1.215 1.159 -1.091 1 97.5 155 VAL A O 1
ATOM 1200 N N . VAL A 1 156 ? 0.055 2.561 0.122 1 98 156 VAL A N 1
ATOM 1201 C CA . VAL A 1 156 ? 0.325 1.586 1.174 1 98 156 VAL A CA 1
ATOM 1202 C C . VAL A 1 156 ? -0.698 1.739 2.297 1 98 156 VAL A C 1
ATOM 1204 O O . VAL A 1 156 ? -0.747 2.775 2.963 1 98 156 VAL A O 1
ATOM 1207 N N . VAL A 1 157 ? -1.476 0.728 2.477 1 96.62 157 VAL A N 1
ATOM 1208 C CA . VAL A 1 157 ? -2.482 0.719 3.531 1 96.62 157 VAL A CA 1
ATOM 1209 C C . VAL A 1 157 ? -1.968 -0.075 4.73 1 96.62 157 VAL A C 1
ATOM 1211 O O . VAL A 1 157 ? -1.764 -1.288 4.637 1 96.62 157 VAL A O 1
ATOM 1214 N N . VAL A 1 158 ? -1.814 0.59 5.836 1 96 158 VAL A N 1
ATOM 1215 C CA . VAL A 1 158 ? -1.263 -0.01 7.043 1 96 158 VAL A CA 1
ATOM 1216 C C . VAL A 1 158 ? -2.396 -0.473 7.957 1 96 158 VAL A C 1
ATOM 1218 O O . VAL A 1 158 ? -3.258 0.323 8.336 1 96 158 VAL A O 1
ATOM 1221 N N . PRO A 1 159 ? -2.449 -1.779 8.18 1 92.5 159 PRO A N 1
ATOM 1222 C CA . PRO A 1 159 ? -3.506 -2.264 9.078 1 92.5 159 PRO A CA 1
ATOM 1223 C C . PRO A 1 159 ? -3.355 -1.743 10.5 1 92.5 159 PRO A C 1
ATOM 1225 O O . PRO A 1 159 ? -2.277 -1.28 10.883 1 92.5 159 PRO A O 1
ATOM 1228 N N . PRO A 1 160 ? -4.527 -1.836 11.164 1 80.25 160 PRO A N 1
ATOM 1229 C CA . PRO A 1 160 ? -4.445 -1.414 12.562 1 80.25 160 PRO A CA 1
ATOM 1230 C C . PRO A 1 160 ? -3.57 -2.338 13.406 1 80.25 160 PRO A C 1
ATOM 1232 O O . PRO A 1 160 ? -3.482 -3.537 13.133 1 80.25 160 PRO A O 1
ATOM 1235 N N . GLY A 1 161 ? -2.857 -1.921 14.375 1 67.44 161 GLY A N 1
ATOM 1236 C CA . GLY A 1 161 ? -2.139 -2.734 15.344 1 67.44 161 GLY A CA 1
ATOM 1237 C C . GLY A 1 161 ? -0.803 -3.234 14.828 1 67.44 161 GLY A C 1
ATOM 1238 O O . GLY A 1 161 ? -0.182 -4.105 15.438 1 67.44 161 GLY A O 1
ATOM 1239 N N . SER A 1 162 ? -0.422 -2.982 13.508 1 58.53 162 SER A N 1
ATOM 1240 C CA . SER A 1 162 ? 0.851 -3.492 13.008 1 58.53 162 SER A CA 1
ATOM 1241 C C . SER A 1 162 ? 2.027 -2.852 13.742 1 58.53 162 SER A C 1
ATOM 1243 O O . SER A 1 162 ? 1.931 -1.713 14.203 1 58.53 162 SER A O 1
ATOM 1245 N N . MET B 1 1 ? 20.375 -1.833 9.336 1 47.78 1 MET B N 1
ATOM 1246 C CA . MET B 1 1 ? 19.453 -1.204 8.398 1 47.78 1 MET B CA 1
ATOM 1247 C C . MET B 1 1 ? 18.047 -1.792 8.539 1 47.78 1 MET B C 1
ATOM 1249 O O . MET B 1 1 ? 17.703 -2.74 7.836 1 47.78 1 MET B O 1
ATOM 1253 N N . THR B 1 2 ? 17.469 -1.746 9.734 1 61.03 2 THR B N 1
ATOM 1254 C CA . THR B 1 2 ? 16.438 -2.705 10.109 1 61.03 2 THR B CA 1
ATOM 1255 C C . THR B 1 2 ? 15.07 -2.252 9.602 1 61.03 2 THR B C 1
ATOM 1257 O O . THR B 1 2 ? 14.32 -1.604 10.328 1 61.03 2 THR B O 1
ATOM 1260 N N . HIS B 1 3 ? 14.922 -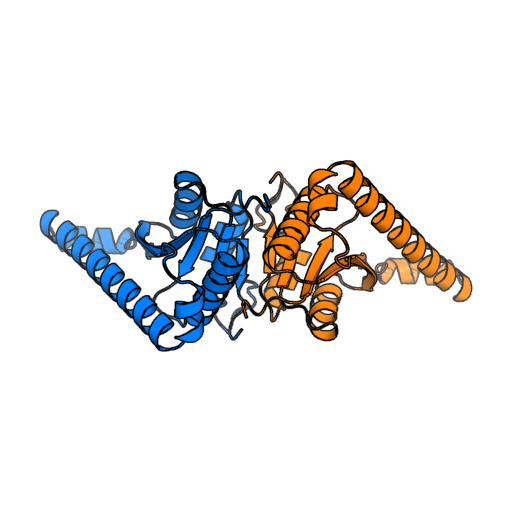1.812 8.258 1 65.44 3 HIS B N 1
ATOM 1261 C CA . HIS B 1 3 ? 13.594 -1.356 7.844 1 65.44 3 HIS B CA 1
ATOM 1262 C C . HIS B 1 3 ? 12.547 -2.443 8.055 1 65.44 3 HIS B C 1
ATOM 1264 O O . HIS B 1 3 ? 11.352 -2.156 8.094 1 65.44 3 HIS B O 1
ATOM 1270 N N . GLY B 1 4 ? 13 -3.584 8.453 1 80.88 4 GLY B N 1
ATOM 1271 C CA . GLY B 1 4 ? 12.164 -4.66 8.953 1 80.88 4 GLY B CA 1
ATOM 1272 C C . GLY B 1 4 ? 11.367 -5.352 7.859 1 80.88 4 GLY B C 1
ATOM 1273 O O . GLY B 1 4 ? 10.57 -6.25 8.141 1 80.88 4 GLY B O 1
ATOM 1274 N N . ILE B 1 5 ? 11.57 -4.906 6.527 1 92.31 5 ILE B N 1
ATOM 1275 C CA . ILE B 1 5 ? 10.859 -5.559 5.43 1 92.31 5 ILE B CA 1
ATOM 1276 C C . ILE B 1 5 ? 11.758 -6.609 4.785 1 92.31 5 ILE B C 1
ATOM 1278 O O . ILE B 1 5 ? 12.688 -6.27 4.051 1 92.31 5 ILE B O 1
ATOM 1282 N N . ARG B 1 6 ? 11.469 -7.906 4.969 1 93.88 6 ARG B N 1
ATOM 1283 C CA . ARG B 1 6 ? 12.344 -8.984 4.539 1 93.88 6 ARG B CA 1
ATOM 1284 C C . ARG B 1 6 ? 11.68 -9.844 3.469 1 93.88 6 ARG B C 1
ATOM 1286 O O . ARG B 1 6 ? 12.367 -10.477 2.664 1 93.88 6 ARG B O 1
ATOM 1293 N N . ARG B 1 7 ? 10.414 -9.844 3.508 1 96.31 7 ARG B N 1
ATOM 1294 C CA . ARG B 1 7 ? 9.656 -10.656 2.562 1 96.31 7 ARG B CA 1
ATOM 1295 C C . ARG B 1 7 ? 8.469 -9.875 2 1 96.31 7 ARG B C 1
ATOM 1297 O O . ARG B 1 7 ? 7.652 -9.352 2.758 1 96.31 7 ARG B O 1
ATOM 1304 N N . ILE B 1 8 ? 8.391 -9.781 0.721 1 97.56 8 ILE B N 1
ATOM 1305 C CA . ILE B 1 8 ? 7.312 -9.078 0.035 1 97.56 8 ILE B CA 1
ATOM 1306 C C . ILE B 1 8 ? 6.512 -10.062 -0.812 1 97.56 8 ILE B C 1
ATOM 1308 O O . ILE B 1 8 ? 7.082 -10.836 -1.581 1 97.56 8 ILE B O 1
ATOM 1312 N N . LEU B 1 9 ? 5.223 -10.062 -0.591 1 98.44 9 LEU B N 1
ATOM 1313 C CA . LEU B 1 9 ? 4.309 -10.867 -1.392 1 98.44 9 LEU B CA 1
ATOM 1314 C C . LEU B 1 9 ? 3.68 -10.039 -2.506 1 98.44 9 LEU B C 1
ATOM 1316 O O . LEU B 1 9 ? 3.02 -9.031 -2.238 1 98.44 9 LEU B O 1
ATOM 1320 N N . CYS B 1 10 ? 3.939 -10.422 -3.68 1 97.94 10 CYS B N 1
ATOM 1321 C CA . CYS B 1 10 ? 3.34 -9.797 -4.855 1 97.94 10 CYS B CA 1
ATOM 1322 C C . CYS B 1 10 ? 2.23 -10.664 -5.43 1 97.94 10 CYS B C 1
ATOM 1324 O O . CYS B 1 10 ? 2.486 -11.789 -5.879 1 97.94 10 CYS B O 1
ATOM 1326 N N . CYS B 1 11 ? 1.039 -10.102 -5.418 1 96.38 11 CYS B N 1
ATOM 1327 C CA . CYS B 1 11 ? -0.108 -10.852 -5.926 1 96.38 11 CYS B CA 1
ATOM 1328 C C . CYS B 1 11 ? -0.488 -10.375 -7.324 1 96.38 11 CYS B C 1
ATOM 1330 O O . CYS B 1 11 ? -0.75 -9.188 -7.535 1 96.38 11 CYS B O 1
ATOM 1332 N N . VAL B 1 12 ? -0.577 -11.383 -8.227 1 92.56 12 VAL B N 1
ATOM 1333 C CA . VAL B 1 12 ? -0.883 -10.984 -9.602 1 92.56 12 VAL B CA 1
ATOM 1334 C C . VAL B 1 12 ? -2.031 -11.836 -10.141 1 92.56 12 VAL B C 1
ATOM 1336 O O . VAL B 1 12 ? -2.209 -12.977 -9.727 1 92.56 12 VAL B O 1
ATOM 1339 N N . GLY B 1 13 ? -2.834 -11.109 -10.93 1 83.31 13 GLY B N 1
ATOM 1340 C CA . GLY B 1 13 ? -3.805 -11.828 -11.742 1 83.31 13 GLY B CA 1
ATOM 1341 C C . GLY B 1 13 ? -3.27 -12.227 -13.102 1 83.31 13 GLY B C 1
ATOM 1342 O O . GLY B 1 13 ? -2.209 -11.758 -13.516 1 83.31 13 GLY B O 1
ATOM 1343 N N . LEU B 1 14 ? -4.008 -13.109 -13.797 1 73.25 14 LEU B N 1
ATOM 1344 C CA . LEU B 1 14 ? -3.51 -13.578 -15.086 1 73.25 14 LEU B CA 1
ATOM 1345 C C . LEU B 1 14 ? -4.293 -12.953 -16.234 1 73.25 14 LEU B C 1
ATOM 1347 O O . LEU B 1 14 ? -3.902 -13.07 -17.391 1 73.25 14 LEU B O 1
ATOM 1351 N N . ARG B 1 15 ? -5.363 -12.297 -16.031 1 65.12 15 ARG B N 1
ATOM 1352 C CA . ARG B 1 15 ? -6.195 -11.773 -17.109 1 65.12 15 ARG B CA 1
ATOM 1353 C C . ARG B 1 15 ? -5.801 -10.344 -17.469 1 65.12 15 ARG B C 1
ATOM 1355 O O . ARG B 1 15 ? -6.055 -9.891 -18.594 1 65.12 15 ARG B O 1
ATOM 1362 N N . GLY B 1 16 ? -4.984 -9.703 -16.672 1 69.75 16 GLY B N 1
ATOM 1363 C CA . GLY B 1 16 ? -4.633 -8.328 -16.969 1 69.75 16 GLY B CA 1
ATOM 1364 C C . GLY B 1 16 ? -3.141 -8.062 -16.891 1 69.75 16 GLY B C 1
ATOM 1365 O O . GLY B 1 16 ? -2.342 -9 -16.844 1 69.75 16 GLY B O 1
ATOM 1366 N N . ASP B 1 17 ? -2.857 -6.797 -17.188 1 75.31 17 ASP B N 1
ATOM 1367 C CA . ASP B 1 17 ? -1.471 -6.348 -17.125 1 75.31 17 ASP B CA 1
ATOM 1368 C C . ASP B 1 17 ? -0.949 -6.371 -15.688 1 75.31 17 ASP B C 1
ATOM 1370 O O . ASP B 1 17 ? -1.49 -5.695 -14.812 1 75.31 17 ASP B O 1
ATOM 1374 N N . CYS B 1 18 ? 0.029 -7.281 -15.516 1 86.88 18 CYS B N 1
ATOM 1375 C CA . CYS B 1 18 ? 0.604 -7.387 -14.18 1 86.88 18 CYS B CA 1
ATOM 1376 C C . CYS B 1 18 ? 1.864 -6.535 -14.062 1 86.88 18 CYS B C 1
ATOM 1378 O O . CYS B 1 18 ? 2.453 -6.441 -12.984 1 86.88 18 CYS B O 1
ATOM 1380 N N . ASP B 1 19 ? 2.211 -5.867 -15.125 1 90.44 19 ASP B N 1
ATOM 1381 C CA . ASP B 1 19 ? 3.5 -5.184 -15.195 1 90.44 19 ASP B CA 1
ATOM 1382 C C . ASP B 1 19 ? 3.619 -4.121 -14.109 1 90.44 19 ASP B C 1
ATOM 1384 O O . ASP B 1 19 ? 4.625 -4.07 -13.391 1 90.44 19 ASP B O 1
ATOM 1388 N N . PRO B 1 20 ? 2.572 -3.357 -13.969 1 91.12 20 PRO B N 1
ATOM 1389 C CA . PRO B 1 20 ? 2.73 -2.316 -12.945 1 91.12 20 PRO B CA 1
ATOM 1390 C C . PRO B 1 20 ? 2.918 -2.889 -11.547 1 91.12 20 PRO B C 1
ATOM 1392 O O . PRO B 1 20 ? 3.703 -2.352 -10.758 1 91.12 20 PRO B O 1
ATOM 1395 N N . VAL B 1 21 ? 2.221 -3.992 -11.242 1 94.69 21 VAL B N 1
ATOM 1396 C CA . VAL B 1 21 ? 2.305 -4.598 -9.922 1 94.69 21 VAL B CA 1
ATOM 1397 C C . VAL B 1 21 ? 3.674 -5.246 -9.734 1 94.69 21 VAL B C 1
ATOM 1399 O O . VAL B 1 21 ? 4.312 -5.074 -8.688 1 94.69 21 VAL B O 1
ATOM 1402 N N . LEU B 1 22 ? 4.121 -5.902 -10.758 1 94.12 22 LEU B N 1
ATOM 1403 C CA . LEU B 1 22 ? 5.438 -6.527 -10.711 1 94.12 22 LEU B CA 1
ATOM 1404 C C . LEU B 1 22 ? 6.535 -5.473 -10.609 1 94.12 22 LEU B C 1
ATOM 1406 O O . LEU B 1 22 ? 7.484 -5.629 -9.836 1 94.12 22 LEU B O 1
ATOM 1410 N N . ALA B 1 23 ? 6.395 -4.426 -11.398 1 93.62 23 ALA B N 1
ATOM 1411 C CA . ALA B 1 23 ? 7.375 -3.346 -11.367 1 93.62 23 ALA B CA 1
ATOM 1412 C C . ALA B 1 23 ? 7.48 -2.742 -9.969 1 93.62 23 ALA B C 1
ATOM 1414 O O . ALA B 1 23 ? 8.586 -2.523 -9.461 1 93.62 23 ALA B O 1
ATOM 1415 N N . GLN B 1 24 ? 6.348 -2.537 -9.398 1 95.25 24 GLN B N 1
ATOM 1416 C CA . GLN B 1 24 ? 6.332 -1.97 -8.055 1 95.25 24 GLN B CA 1
ATOM 1417 C C . GLN B 1 24 ? 6.934 -2.938 -7.039 1 95.25 24 GLN B C 1
ATOM 1419 O O . GLN B 1 24 ? 7.734 -2.535 -6.188 1 95.25 24 GLN B O 1
ATOM 1424 N N . ALA B 1 25 ? 6.547 -4.191 -7.086 1 96 25 ALA B N 1
ATOM 1425 C CA . ALA B 1 25 ? 7.047 -5.203 -6.156 1 96 25 ALA B CA 1
ATOM 1426 C C . ALA B 1 25 ? 8.555 -5.363 -6.281 1 96 25 ALA B C 1
ATOM 1428 O O . ALA B 1 25 ? 9.266 -5.434 -5.277 1 96 25 ALA B O 1
ATOM 1429 N N . VAL B 1 26 ? 9.062 -5.34 -7.484 1 94.5 26 VAL B N 1
ATOM 1430 C CA . VAL B 1 26 ? 10.492 -5.492 -7.742 1 94.5 26 VAL B CA 1
ATOM 1431 C C . VAL B 1 26 ? 11.242 -4.27 -7.219 1 94.5 26 VAL B C 1
ATOM 1433 O O . VAL B 1 26 ? 12.297 -4.406 -6.59 1 94.5 26 VAL B O 1
ATOM 1436 N N . SER B 1 27 ? 10.711 -3.117 -7.473 1 93.94 27 SER B N 1
ATOM 1437 C CA . SER B 1 27 ? 11.328 -1.888 -6.992 1 93.94 27 SER B CA 1
ATOM 1438 C C . SER B 1 27 ? 11.445 -1.891 -5.469 1 93.94 27 SER B C 1
ATOM 1440 O O . SER B 1 27 ? 12.5 -1.552 -4.926 1 93.94 27 SER B O 1
ATOM 1442 N N . LEU B 1 28 ? 10.391 -2.318 -4.816 1 95.19 28 LEU B N 1
ATOM 1443 C CA . LEU B 1 28 ? 10.391 -2.365 -3.357 1 95.19 28 LEU B CA 1
ATOM 1444 C C . LEU B 1 28 ? 11.352 -3.432 -2.85 1 95.19 28 LEU B C 1
ATOM 1446 O O . LEU B 1 28 ? 12.094 -3.201 -1.886 1 95.19 28 LEU B O 1
ATOM 1450 N N . ALA B 1 29 ? 11.336 -4.555 -3.479 1 94.62 29 ALA B N 1
ATOM 1451 C CA . ALA B 1 29 ? 12.242 -5.625 -3.082 1 94.62 29 ALA B CA 1
ATOM 1452 C C . ALA B 1 29 ? 13.695 -5.199 -3.244 1 94.62 29 ALA B C 1
ATOM 1454 O O . ALA B 1 29 ? 14.539 -5.496 -2.391 1 94.62 29 ALA B O 1
ATOM 1455 N N . GLN B 1 30 ? 13.922 -4.516 -4.305 1 92.31 30 GLN B N 1
ATOM 1456 C CA . GLN B 1 30 ? 15.273 -4.008 -4.543 1 92.31 30 GLN B CA 1
ATOM 1457 C C . GLN B 1 30 ? 15.68 -3.004 -3.469 1 92.31 30 GLN B C 1
ATOM 1459 O O . GLN B 1 30 ? 16.781 -3.08 -2.924 1 92.31 30 GLN B O 1
ATOM 1464 N N . ALA B 1 31 ? 14.852 -2.121 -3.209 1 90.88 31 ALA B N 1
ATOM 1465 C CA . ALA B 1 31 ? 15.141 -1.054 -2.256 1 90.88 31 ALA B CA 1
ATOM 1466 C C . ALA B 1 31 ? 15.328 -1.61 -0.847 1 90.88 31 ALA B C 1
ATOM 1468 O O . ALA B 1 31 ? 16.156 -1.113 -0.079 1 90.88 31 ALA B O 1
ATOM 1469 N N . THR B 1 32 ? 14.547 -2.641 -0.511 1 91.44 32 THR B N 1
ATOM 1470 C CA . THR B 1 32 ? 14.539 -3.152 0.854 1 91.44 32 THR B CA 1
ATOM 1471 C C . THR B 1 32 ? 15.508 -4.324 0.995 1 91.44 32 THR B C 1
ATOM 1473 O O . THR B 1 32 ? 15.859 -4.719 2.109 1 91.44 32 THR B O 1
ATOM 1476 N N . GLY B 1 33 ? 15.867 -4.906 -0.155 1 90.38 33 GLY B N 1
ATOM 1477 C CA . GLY B 1 33 ? 16.625 -6.145 -0.114 1 90.38 33 GLY B CA 1
ATOM 1478 C C . GLY B 1 33 ? 15.781 -7.352 0.243 1 90.38 33 GLY B C 1
ATOM 1479 O O . GLY B 1 33 ? 16.312 -8.406 0.593 1 90.38 33 GLY B O 1
ATOM 1480 N N . ALA B 1 34 ? 14.547 -7.203 0.162 1 93.69 34 ALA B N 1
ATOM 1481 C CA . ALA B 1 34 ? 13.609 -8.242 0.582 1 93.69 34 ALA B CA 1
ATOM 1482 C C . ALA B 1 34 ? 13.523 -9.352 -0.459 1 93.69 34 ALA B C 1
ATOM 1484 O O . ALA B 1 34 ? 13.773 -9.125 -1.645 1 93.69 34 ALA B O 1
ATOM 1485 N N . GLU B 1 35 ? 13.156 -10.547 0.039 1 95.19 35 GLU B N 1
ATOM 1486 C CA . GLU B 1 35 ? 12.75 -11.617 -0.861 1 95.19 35 GLU B CA 1
ATOM 1487 C C . GLU B 1 35 ? 11.398 -11.312 -1.5 1 95.19 35 GLU B C 1
ATOM 1489 O O . GLU B 1 35 ? 10.5 -10.773 -0.846 1 95.19 35 GLU B O 1
ATOM 1494 N N . LEU B 1 36 ? 11.297 -11.664 -2.736 1 96.81 36 LEU B N 1
ATOM 1495 C CA . LEU B 1 36 ? 10.047 -11.438 -3.455 1 96.81 36 LEU B CA 1
ATOM 1496 C C . LEU B 1 36 ? 9.336 -12.758 -3.738 1 96.81 36 LEU B C 1
ATOM 1498 O O . LEU B 1 36 ? 9.914 -13.664 -4.336 1 96.81 36 LEU B O 1
ATOM 1502 N N . HIS B 1 37 ? 8.125 -12.898 -3.258 1 97.44 37 HIS B N 1
ATOM 1503 C CA . HIS B 1 37 ? 7.25 -14.031 -3.543 1 97.44 37 HIS B CA 1
ATOM 1504 C C . HIS B 1 37 ? 6.074 -13.617 -4.426 1 97.44 37 HIS B C 1
ATOM 1506 O O . HIS B 1 37 ? 5.285 -12.75 -4.043 1 97.44 37 HIS B O 1
ATOM 1512 N N . VAL B 1 38 ? 5.996 -14.211 -5.57 1 97.38 38 VAL B N 1
ATOM 1513 C CA . VAL B 1 38 ? 4.898 -13.914 -6.484 1 97.38 38 VAL B CA 1
ATOM 1514 C C . VAL B 1 38 ? 3.828 -15 -6.379 1 97.38 38 VAL B C 1
ATOM 1516 O O . VAL B 1 38 ? 4.125 -16.188 -6.512 1 97.38 38 VAL B O 1
ATOM 1519 N N . LEU B 1 39 ? 2.6 -14.555 -6.125 1 97.06 39 LEU B N 1
ATOM 1520 C CA . LEU B 1 39 ? 1.497 -15.484 -5.902 1 97.06 39 LEU B CA 1
ATOM 1521 C C . LEU B 1 39 ? 0.356 -15.219 -6.879 1 97.06 39 LEU B C 1
ATOM 1523 O O . LEU B 1 39 ? -0.004 -14.062 -7.117 1 97.06 39 LEU B O 1
ATOM 1527 N N . HIS B 1 40 ? -0.124 -16.25 -7.434 1 95 40 HIS B N 1
ATOM 1528 C CA . HIS B 1 40 ? -1.384 -16.219 -8.164 1 95 40 HIS B CA 1
ATOM 1529 C C . HIS B 1 40 ? -2.402 -17.172 -7.539 1 95 40 HIS B C 1
ATOM 1531 O O . HIS B 1 40 ? -2.121 -18.359 -7.359 1 95 40 HIS B O 1
ATOM 1537 N N . ALA B 1 41 ? -3.521 -16.625 -7.18 1 91.62 41 ALA B N 1
ATOM 1538 C CA . ALA B 1 41 ? -4.613 -17.422 -6.637 1 91.62 41 ALA B CA 1
ATOM 1539 C C . ALA B 1 41 ? -5.633 -17.766 -7.723 1 91.62 41 ALA B C 1
ATOM 1541 O O . ALA B 1 41 ? -6.188 -16.875 -8.367 1 91.62 41 ALA B O 1
ATOM 1542 N N . VAL B 1 42 ? -5.879 -19.031 -7.941 1 85.12 42 VAL B N 1
ATOM 1543 C CA . VAL B 1 42 ? -6.867 -19.516 -8.898 1 85.12 42 VAL B CA 1
ATOM 1544 C C . VAL B 1 42 ? -8.195 -19.75 -8.188 1 85.12 42 VAL B C 1
ATOM 1546 O O . VAL B 1 42 ? -8.258 -20.5 -7.199 1 85.12 42 VAL B O 1
ATOM 1549 N N . LYS B 1 43 ? -9.195 -18.953 -8.711 1 78 43 LYS B N 1
ATOM 1550 C CA . LYS B 1 43 ? -10.516 -19.156 -8.109 1 78 43 LYS B CA 1
ATOM 1551 C C . LYS B 1 43 ? -10.984 -20.594 -8.281 1 78 43 LYS B C 1
ATOM 1553 O O . LYS B 1 43 ? -10.875 -21.156 -9.375 1 78 43 LYS B O 1
ATOM 1558 N N . SER B 1 44 ? -11.391 -21.078 -7.105 1 67.69 44 SER B N 1
ATOM 1559 C CA . SER B 1 44 ? -11.914 -22.438 -7.137 1 67.69 44 SER B CA 1
ATOM 1560 C C . SER B 1 44 ? -13.195 -22.516 -7.965 1 67.69 44 SER B C 1
ATOM 1562 O O . SER B 1 44 ? -13.922 -21.531 -8.078 1 67.69 44 SER B O 1
ATOM 1564 N N . LEU B 1 45 ? -13.305 -23.438 -8.836 1 60.59 45 LEU B N 1
ATOM 1565 C CA . LEU B 1 45 ? -14.547 -23.641 -9.578 1 60.59 45 LEU B CA 1
ATOM 1566 C C . LEU B 1 45 ? -15.75 -23.578 -8.648 1 60.59 45 LEU B C 1
ATOM 1568 O O . LEU B 1 45 ? -15.672 -23.984 -7.488 1 60.59 45 LEU B O 1
ATOM 1572 N N . SER B 1 46 ? -16.656 -22.594 -8.992 1 56.81 46 SER B N 1
ATOM 1573 C CA . SER B 1 46 ? -17.891 -22.516 -8.211 1 56.81 46 SER B CA 1
ATOM 1574 C C . SER B 1 46 ? -18.438 -23.922 -7.91 1 56.81 46 SER B C 1
ATOM 1576 O O . SER B 1 46 ? -18.172 -24.859 -8.656 1 56.81 46 SER B O 1
ATOM 1578 N N . ASP B 1 47 ? -18.906 -23.922 -6.645 1 54.66 47 ASP B N 1
ATOM 1579 C CA . ASP B 1 47 ? -19.562 -25.172 -6.242 1 54.66 47 ASP B CA 1
ATOM 1580 C C . ASP B 1 47 ? -20.469 -25.688 -7.344 1 54.66 47 ASP B C 1
ATOM 1582 O O . ASP B 1 47 ? -20.547 -26.891 -7.582 1 54.66 47 ASP B O 1
ATOM 1586 N N . ASP B 1 48 ? -21.125 -24.688 -7.926 1 54.62 48 ASP B N 1
ATOM 1587 C CA . ASP B 1 48 ? -22.109 -25.109 -8.922 1 54.62 48 ASP B CA 1
ATOM 1588 C C . ASP B 1 48 ? -21.438 -25.797 -10.109 1 54.62 48 ASP B C 1
ATOM 1590 O O . ASP B 1 48 ? -21.953 -26.797 -10.617 1 54.62 48 ASP B O 1
ATOM 1594 N N . VAL B 1 49 ? -20.375 -25.188 -10.484 1 60.12 49 VAL B N 1
ATOM 1595 C CA . VAL B 1 49 ? -19.672 -25.781 -11.625 1 60.12 49 VAL B CA 1
ATOM 1596 C C . VAL B 1 49 ? -19.062 -27.125 -11.219 1 60.12 49 VAL B C 1
ATOM 1598 O O . VAL B 1 49 ? -19.125 -28.094 -11.977 1 60.12 49 VAL B O 1
ATOM 1601 N N . LEU B 1 50 ? -18.594 -27.031 -9.992 1 59.22 50 LEU B N 1
ATOM 1602 C CA . LEU B 1 50 ? -18.016 -28.266 -9.484 1 59.22 50 LEU B CA 1
ATOM 1603 C C . LEU B 1 50 ? -19.062 -29.359 -9.375 1 59.22 50 LEU B C 1
ATOM 1605 O O . LEU B 1 50 ? -18.797 -30.516 -9.695 1 59.22 50 LEU B O 1
ATOM 1609 N N . ASN B 1 51 ? -20.188 -28.828 -8.93 1 59.53 51 ASN B N 1
ATOM 1610 C CA . ASN B 1 51 ? -21.281 -29.781 -8.836 1 59.53 51 ASN B CA 1
ATOM 1611 C C . ASN B 1 51 ? -21.703 -30.297 -10.211 1 59.53 51 ASN B C 1
ATOM 1613 O O . ASN B 1 51 ? -21.984 -31.484 -10.367 1 59.53 51 ASN B O 1
ATOM 1617 N N . THR B 1 52 ? -21.844 -29.391 -11.078 1 61.03 52 THR B N 1
ATOM 1618 C CA . THR B 1 52 ? -22.234 -29.781 -12.422 1 61.03 52 THR B CA 1
ATOM 1619 C C . THR B 1 52 ? -21.203 -30.703 -13.047 1 61.03 52 THR B C 1
ATOM 1621 O O . THR B 1 52 ? -21.562 -31.688 -13.695 1 61.03 52 THR B O 1
ATOM 1624 N N . LEU B 1 53 ? -20 -30.406 -12.805 1 60.25 53 LEU B N 1
ATOM 1625 C CA . LEU B 1 53 ? -18.922 -31.25 -13.344 1 60.25 53 LEU B CA 1
ATOM 1626 C C . LEU B 1 53 ? -18.906 -32.594 -12.664 1 60.25 53 LEU B C 1
ATOM 1628 O O . LEU B 1 53 ? -18.688 -33.625 -13.312 1 60.25 53 LEU B O 1
ATOM 1632 N N . LYS B 1 54 ? -19.141 -32.5 -11.359 1 62.94 54 LYS B N 1
ATOM 1633 C CA . LYS B 1 54 ? -19.203 -33.75 -10.602 1 62.94 54 LYS B CA 1
ATOM 1634 C C . LYS B 1 54 ? -20.297 -34.656 -11.133 1 62.94 54 LYS B C 1
ATOM 1636 O O . LYS B 1 54 ? -20.141 -35.875 -11.156 1 62.94 54 LYS B O 1
ATOM 1641 N N . ILE B 1 55 ? -21.328 -33.969 -11.445 1 59.62 55 ILE B N 1
ATOM 1642 C CA . ILE B 1 55 ? -22.453 -34.75 -11.922 1 59.62 55 ILE B CA 1
ATOM 1643 C C . ILE B 1 55 ? -22.141 -35.344 -13.289 1 59.62 55 ILE B C 1
ATOM 1645 O O . ILE B 1 55 ? -22.5 -36.5 -13.578 1 59.62 55 ILE B O 1
ATOM 1649 N N . ASN B 1 56 ? -21.531 -34.438 -13.977 1 60.28 56 ASN B N 1
ATOM 1650 C CA . ASN B 1 56 ? -21.359 -34.875 -15.359 1 60.28 56 ASN B CA 1
ATOM 1651 C C . ASN B 1 56 ? -20.062 -35.656 -15.539 1 60.28 56 ASN B C 1
ATOM 1653 O O . ASN B 1 56 ? -19.906 -36.375 -16.531 1 60.28 56 ASN B O 1
ATOM 1657 N N . ILE B 1 57 ? -19.125 -35.219 -14.727 1 60.19 57 ILE B N 1
ATOM 1658 C CA . ILE B 1 57 ? -17.859 -35.969 -14.797 1 60.19 57 ILE B CA 1
ATOM 1659 C C . ILE B 1 57 ? -17.75 -36.906 -13.602 1 60.19 57 ILE B C 1
ATOM 1661 O O . ILE B 1 57 ? -17.609 -36.438 -12.461 1 60.19 57 ILE B O 1
ATOM 1665 N N . GLN B 1 58 ? -18.281 -37.969 -13.672 1 57.66 58 GLN B N 1
ATOM 1666 C CA . GLN B 1 58 ? -18.391 -39.031 -12.648 1 57.66 58 GLN B CA 1
ATOM 1667 C C . GLN B 1 58 ? -17.031 -39.312 -12.023 1 57.66 58 GLN B 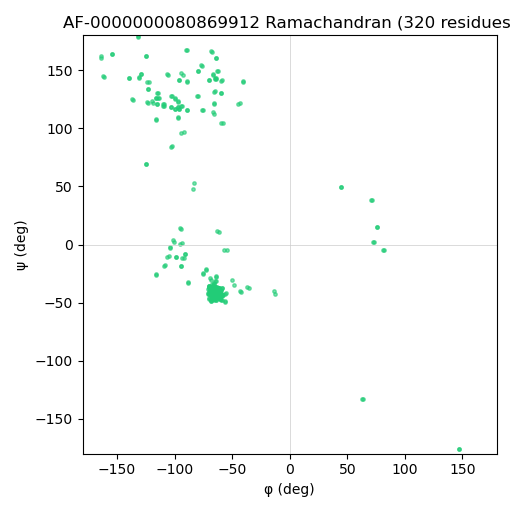C 1
ATOM 1669 O O . GLN B 1 58 ? -16.953 -39.75 -10.867 1 57.66 58 GLN B O 1
ATOM 1674 N N . ASP B 1 59 ? -15.945 -39.219 -12.797 1 60.22 59 ASP B N 1
ATOM 1675 C CA . ASP B 1 59 ? -14.688 -39.781 -12.344 1 60.22 59 ASP B CA 1
ATOM 1676 C C . ASP B 1 59 ? -13.844 -38.75 -11.594 1 60.22 59 ASP B C 1
ATOM 1678 O O . ASP B 1 59 ? -13.438 -37.75 -12.164 1 60.22 59 ASP B O 1
ATOM 1682 N N . ARG B 1 60 ? -13.914 -38.75 -10.258 1 61.97 60 ARG B N 1
ATOM 1683 C CA . ARG B 1 60 ? -13.141 -37.938 -9.32 1 61.97 60 ARG B CA 1
ATOM 1684 C C . ARG B 1 60 ? -11.711 -37.75 -9.812 1 61.97 60 ARG B C 1
ATOM 1686 O O . ARG B 1 60 ? -11.125 -36.688 -9.641 1 61.97 60 ARG B O 1
ATOM 1693 N N . GLN B 1 61 ? -11.234 -38.844 -10.414 1 63.53 61 GLN B N 1
ATOM 1694 C CA . GLN B 1 61 ? -9.859 -38.812 -10.914 1 63.53 61 GLN B CA 1
ATOM 1695 C C . GLN B 1 61 ? -9.727 -37.812 -12.062 1 63.53 61 GLN B C 1
ATOM 1697 O O . GLN B 1 61 ? -8.734 -37.062 -12.141 1 63.53 61 GLN B O 1
ATOM 1702 N N . THR B 1 62 ? -10.781 -37.75 -12.852 1 66.38 62 THR B N 1
ATOM 1703 C CA . THR B 1 62 ? -10.773 -36.812 -13.984 1 66.38 62 THR B CA 1
ATOM 1704 C C . THR B 1 62 ? -10.875 -35.375 -13.5 1 66.38 62 THR B C 1
ATOM 1706 O O . THR B 1 62 ? -10.188 -34.5 -14.023 1 66.38 62 THR B O 1
ATOM 1709 N N . LEU B 1 63 ? -11.656 -35.25 -12.516 1 64.69 63 LEU B N 1
ATOM 1710 C CA . LEU B 1 63 ? -11.797 -33.938 -11.961 1 64.69 63 LEU B CA 1
ATOM 1711 C C . LEU B 1 63 ? -10.492 -33.438 -11.336 1 64.69 63 LEU B C 1
ATOM 1713 O O . LEU B 1 63 ? -10.094 -32.312 -11.516 1 64.69 63 LEU B O 1
ATOM 1717 N N . GLU B 1 64 ? -9.875 -34.344 -10.602 1 68.25 64 GLU B N 1
ATOM 1718 C CA . GLU B 1 64 ? -8.586 -34 -10 1 68.25 64 GLU B CA 1
ATOM 1719 C C . GLU B 1 64 ? -7.535 -33.688 -11.062 1 68.25 64 GLU B C 1
ATOM 1721 O O . GLU B 1 64 ? -6.711 -32.812 -10.883 1 68.25 64 GLU B O 1
ATOM 1726 N N . THR B 1 65 ? -7.703 -34.5 -12.07 1 72.06 65 THR B N 1
ATOM 1727 C CA . THR B 1 65 ? -6.762 -34.281 -13.164 1 72.06 65 THR B CA 1
ATOM 1728 C C . THR B 1 65 ? -6.996 -32.938 -13.836 1 72.06 65 THR B C 1
ATOM 1730 O O . THR B 1 65 ? -6.043 -32.25 -14.18 1 72.06 65 THR B O 1
ATOM 1733 N N . LEU B 1 66 ? -8.211 -32.594 -13.93 1 72.81 66 LEU B N 1
ATOM 1734 C CA . LEU B 1 66 ? -8.547 -31.312 -14.555 1 72.81 66 LEU B CA 1
ATOM 1735 C C . LEU B 1 66 ? -8.094 -30.141 -13.695 1 72.81 66 LEU B C 1
ATOM 1737 O O . LEU B 1 66 ? -7.566 -29.156 -14.203 1 72.81 66 LEU B O 1
ATOM 1741 N N . MET B 1 67 ? -8.25 -30.391 -12.477 1 74.44 67 MET B N 1
ATOM 1742 C CA . MET B 1 67 ? -7.824 -29.344 -11.555 1 74.44 67 MET B CA 1
ATOM 1743 C C . MET B 1 67 ? -6.305 -29.203 -11.555 1 74.44 67 MET B C 1
ATOM 1745 O O . MET B 1 67 ? -5.781 -28.094 -11.547 1 74.44 67 MET B O 1
ATOM 1749 N N . ALA B 1 68 ? -5.691 -30.312 -11.562 1 79.19 68 ALA B N 1
ATOM 1750 C CA . ALA B 1 68 ? -4.23 -30.297 -11.617 1 79.19 68 ALA B CA 1
ATOM 1751 C C . ALA B 1 68 ? -3.736 -29.641 -12.898 1 79.19 68 ALA B C 1
ATOM 1753 O O . ALA B 1 68 ? -2.764 -28.891 -12.883 1 79.19 68 ALA B O 1
ATOM 1754 N N . GLN B 1 69 ? -4.469 -29.953 -13.898 1 82.25 69 GLN B N 1
ATOM 1755 C CA . GLN B 1 69 ? -4.094 -29.375 -15.18 1 82.25 69 GLN B CA 1
ATOM 1756 C C . GLN B 1 69 ? -4.297 -27.859 -15.172 1 82.25 69 GLN B C 1
ATOM 1758 O O . GLN B 1 69 ? -3.492 -27.109 -15.742 1 82.25 69 GLN B O 1
ATOM 1763 N N . ARG B 1 70 ? -5.273 -27.453 -14.508 1 82.69 70 ARG B N 1
ATOM 1764 C CA . ARG B 1 70 ? -5.551 -26.016 -14.406 1 82.69 70 ARG B CA 1
ATOM 1765 C C . ARG B 1 70 ? -4.461 -25.297 -13.617 1 82.69 70 ARG B C 1
ATOM 1767 O O . ARG B 1 70 ? -4.031 -24.203 -13.992 1 82.69 70 ARG B O 1
ATOM 1774 N N . LEU B 1 71 ? -4.062 -25.922 -12.617 1 86.5 71 LEU B N 1
ATOM 1775 C CA . LEU B 1 71 ? -3.016 -25.344 -11.781 1 86.5 71 LEU B CA 1
ATOM 1776 C C . LEU B 1 71 ? -1.684 -25.312 -12.523 1 86.5 71 LEU B C 1
ATOM 1778 O O . LEU B 1 71 ? -0.939 -24.328 -12.43 1 86.5 71 LEU B O 1
ATOM 1782 N N . ASP B 1 72 ? -1.429 -26.375 -13.25 1 89.44 72 ASP B N 1
ATOM 1783 C CA . ASP B 1 72 ? -0.194 -26.438 -14.031 1 89.44 72 ASP B CA 1
ATOM 1784 C C . ASP B 1 72 ? -0.18 -25.359 -15.117 1 89.44 72 ASP B C 1
ATOM 1786 O O . ASP B 1 72 ? 0.845 -24.719 -15.352 1 89.44 72 ASP B O 1
ATOM 1790 N N . GLN B 1 73 ? -1.267 -25.219 -15.688 1 89.19 73 GLN B N 1
ATOM 1791 C CA . GLN B 1 73 ? -1.371 -24.188 -16.719 1 89.19 73 GLN B CA 1
ATOM 1792 C C . GLN B 1 73 ? -1.181 -22.797 -16.125 1 89.19 73 GLN B C 1
ATOM 1794 O O . GLN B 1 73 ? -0.507 -21.953 -16.719 1 89.19 73 GLN B O 1
ATOM 1799 N N . ALA B 1 74 ? -1.772 -22.609 -14.992 1 89.62 74 ALA B N 1
ATOM 1800 C CA . ALA B 1 74 ? -1.637 -21.312 -14.32 1 89.62 74 ALA B CA 1
ATOM 1801 C C . ALA B 1 74 ? -0.185 -21.047 -13.93 1 89.62 74 ALA B C 1
ATOM 1803 O O . ALA B 1 74 ? 0.292 -19.922 -14.031 1 89.62 74 ALA B O 1
ATOM 1804 N N . ARG B 1 75 ? 0.474 -22.094 -13.523 1 92.5 75 ARG B N 1
ATOM 1805 C CA . ARG B 1 75 ? 1.884 -21.969 -13.164 1 92.5 75 ARG B CA 1
ATOM 1806 C C . ARG B 1 75 ? 2.725 -21.578 -14.375 1 92.5 75 ARG B C 1
ATOM 1808 O O . ARG B 1 75 ? 3.584 -20.703 -14.289 1 92.5 75 ARG B O 1
ATOM 1815 N N . GLN B 1 76 ? 2.447 -22.266 -15.453 1 93 76 GLN B N 1
ATOM 1816 C CA . GLN B 1 76 ? 3.182 -21.969 -16.672 1 93 76 GLN B CA 1
ATOM 1817 C C . GLN B 1 76 ? 2.924 -20.531 -17.141 1 93 76 GLN B C 1
ATOM 1819 O O . GLN B 1 76 ? 3.852 -19.828 -17.531 1 93 76 GLN B O 1
ATOM 1824 N N . GLU B 1 77 ? 1.702 -20.125 -17.062 1 91.38 77 GLU B N 1
ATOM 1825 C CA . GLU B 1 77 ? 1.349 -18.766 -17.453 1 91.38 77 GLU B CA 1
ATOM 1826 C C . GLU B 1 77 ? 2.045 -17.734 -16.562 1 91.38 77 GLU B C 1
ATOM 1828 O O . GLU B 1 77 ? 2.529 -16.719 -17.047 1 91.38 77 GLU B O 1
ATOM 1833 N N . LEU B 1 78 ? 2.082 -18 -15.266 1 92.75 78 LEU B N 1
ATOM 1834 C CA . LEU B 1 78 ? 2.764 -17.109 -14.336 1 92.75 78 LEU B CA 1
ATOM 1835 C C . LEU B 1 78 ? 4.25 -17.016 -14.664 1 92.75 78 LEU B C 1
ATOM 1837 O O . LEU B 1 78 ? 4.816 -15.922 -14.68 1 92.75 78 LEU B O 1
ATOM 1841 N N . ASP B 1 79 ? 4.863 -18.156 -14.977 1 93.44 79 ASP B N 1
ATOM 1842 C CA . ASP B 1 79 ? 6.277 -18.188 -15.344 1 93.44 79 ASP B CA 1
ATOM 1843 C C . ASP B 1 79 ? 6.539 -17.359 -16.594 1 93.44 79 ASP B C 1
ATOM 1845 O O . ASP B 1 79 ? 7.512 -16.594 -16.656 1 93.44 79 ASP B O 1
ATOM 1849 N N . GLU B 1 80 ? 5.68 -17.531 -17.516 1 93.12 80 GLU B N 1
ATOM 1850 C CA . GLU B 1 80 ? 5.824 -16.797 -18.766 1 93.12 80 GLU B CA 1
ATOM 1851 C C . GLU B 1 80 ? 5.688 -15.289 -18.547 1 93.12 80 GLU B C 1
ATOM 1853 O O . GLU B 1 80 ? 6.426 -14.5 -19.125 1 93.12 80 GLU B O 1
ATOM 1858 N N . ARG B 1 81 ? 4.777 -14.906 -17.75 1 92 81 ARG B N 1
ATOM 1859 C CA . ARG B 1 81 ? 4.566 -13.492 -17.453 1 92 81 ARG B CA 1
ATOM 1860 C C . ARG B 1 81 ? 5.773 -12.898 -16.75 1 92 81 ARG B C 1
ATOM 1862 O O . ARG B 1 81 ? 6.188 -11.773 -17.047 1 92 81 ARG B O 1
ATOM 1869 N N . LEU B 1 82 ? 6.293 -13.641 -15.82 1 93.06 82 LEU B N 1
ATOM 1870 C CA . LEU B 1 82 ? 7.477 -13.18 -15.102 1 93.06 82 LEU B CA 1
ATOM 1871 C C . LEU B 1 82 ? 8.672 -13.047 -16.047 1 93.06 82 LEU B C 1
ATOM 1873 O O . LEU B 1 82 ? 9.406 -12.062 -15.984 1 93.06 82 LEU B O 1
ATOM 1877 N N . ALA B 1 83 ? 8.812 -14.055 -16.891 1 93.25 83 ALA B N 1
ATOM 1878 C CA . ALA B 1 83 ? 9.898 -14.023 -17.859 1 93.25 83 ALA B CA 1
ATOM 1879 C C . ALA B 1 83 ? 9.75 -12.828 -18.797 1 93.25 83 ALA B C 1
ATOM 1881 O O . ALA B 1 83 ? 10.734 -12.148 -19.109 1 93.25 83 ALA B O 1
ATOM 1882 N N . ALA B 1 84 ? 8.562 -12.641 -19.234 1 93.56 84 ALA B N 1
ATOM 1883 C CA . ALA B 1 84 ? 8.289 -11.516 -20.125 1 93.56 84 ALA B CA 1
ATOM 1884 C C . ALA B 1 84 ? 8.578 -10.188 -19.422 1 93.56 84 ALA B C 1
ATOM 1886 O O . ALA B 1 84 ? 9.133 -9.266 -20.031 1 93.56 84 ALA B O 1
ATOM 1887 N N . PHE B 1 85 ? 8.219 -10.102 -18.203 1 93.69 85 PHE B N 1
ATOM 1888 C CA . PHE B 1 85 ? 8.492 -8.906 -17.422 1 93.69 85 PHE B CA 1
ATOM 1889 C C . PHE B 1 85 ? 9.984 -8.625 -17.359 1 93.69 85 PHE B C 1
ATOM 1891 O O . PHE B 1 85 ? 10.43 -7.5 -17.609 1 93.69 85 PHE B O 1
ATOM 1898 N N . TRP B 1 86 ? 10.758 -9.586 -17.062 1 93.06 86 TRP B N 1
ATOM 1899 C CA . TRP B 1 86 ? 12.203 -9.422 -16.938 1 93.06 86 TRP B CA 1
ATOM 1900 C C . TRP B 1 86 ? 12.828 -9.07 -18.281 1 93.06 86 TRP B C 1
ATOM 1902 O O . TRP B 1 86 ? 13.789 -8.297 -18.344 1 93.06 86 TRP B O 1
ATOM 1912 N N . ALA B 1 87 ? 12.289 -9.688 -19.312 1 94.69 87 ALA B N 1
ATOM 1913 C CA . ALA B 1 87 ? 12.797 -9.398 -20.656 1 94.69 87 ALA B CA 1
ATOM 1914 C C . ALA B 1 87 ? 12.523 -7.949 -21.047 1 94.69 87 ALA B C 1
ATOM 1916 O O . ALA B 1 87 ? 13.344 -7.316 -21.719 1 94.69 87 ALA B O 1
ATOM 1917 N N . ARG B 1 88 ? 11.375 -7.441 -20.625 1 93.5 88 ARG B N 1
ATOM 1918 C CA . ARG B 1 88 ? 10.984 -6.07 -20.938 1 93.5 88 ARG B CA 1
ATOM 1919 C C . ARG B 1 88 ? 11.758 -5.07 -20.094 1 93.5 88 ARG B C 1
ATOM 1921 O O . ARG B 1 88 ? 11.883 -3.898 -20.453 1 93.5 88 ARG B O 1
ATOM 1928 N N . HIS B 1 89 ? 12.203 -5.562 -18.953 1 92.12 89 HIS B N 1
ATOM 1929 C CA . HIS B 1 89 ? 12.891 -4.68 -18.016 1 92.12 89 HIS B CA 1
ATOM 1930 C C . HIS B 1 89 ? 14.266 -5.234 -17.656 1 92.12 89 HIS B C 1
ATOM 1932 O O . HIS B 1 89 ? 14.531 -5.512 -16.484 1 92.12 89 HIS B O 1
ATOM 1938 N N . PRO B 1 90 ? 15.227 -5.254 -18.594 1 91.06 90 PRO B N 1
ATOM 1939 C CA . PRO B 1 90 ? 16.547 -5.836 -18.328 1 91.06 90 PRO B CA 1
ATOM 1940 C C . PRO B 1 90 ? 17.328 -5.078 -17.25 1 91.06 90 PRO B C 1
ATOM 1942 O O . PRO B 1 90 ? 18.094 -5.676 -16.5 1 91.06 90 PRO B O 1
ATOM 1945 N N . GLU B 1 91 ? 17.062 -3.838 -17.219 1 89.5 91 GLU B N 1
ATOM 1946 C CA . GLU B 1 91 ? 17.734 -3.021 -16.219 1 89.5 91 GLU B CA 1
ATOM 1947 C C . GLU B 1 91 ? 17.281 -3.398 -14.812 1 89.5 91 GLU B C 1
ATOM 1949 O O . GLU B 1 91 ? 18.094 -3.4 -13.8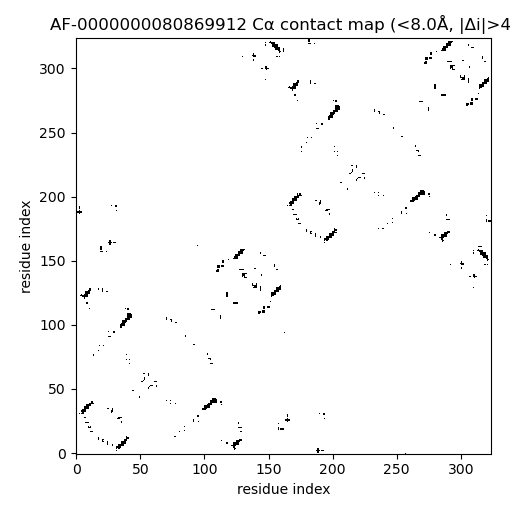75 1 89.5 91 GLU B O 1
ATOM 1954 N N . ARG B 1 92 ? 16 -3.666 -14.656 1 88 92 ARG B N 1
ATOM 1955 C CA . ARG B 1 92 ? 15.492 -4.094 -13.359 1 88 92 ARG B CA 1
ATOM 1956 C C . ARG B 1 92 ? 16.031 -5.469 -12.977 1 88 92 ARG B C 1
ATOM 1958 O O . ARG B 1 92 ? 16.328 -5.727 -11.812 1 88 92 ARG B O 1
ATOM 1965 N N . ARG B 1 93 ? 16.078 -6.312 -13.953 1 89.25 93 ARG B N 1
ATOM 1966 C CA . ARG B 1 93 ? 16.609 -7.648 -13.711 1 89.25 93 ARG B CA 1
ATOM 1967 C C . ARG B 1 93 ? 18.062 -7.582 -13.25 1 89.25 93 ARG B C 1
ATOM 1969 O O . ARG B 1 93 ? 18.453 -8.266 -12.305 1 89.25 93 ARG B O 1
ATOM 1976 N N . ALA B 1 94 ? 18.812 -6.758 -13.859 1 88.88 94 ALA B N 1
ATOM 1977 C CA . ALA B 1 94 ? 20.219 -6.594 -13.508 1 88.88 94 ALA B CA 1
ATOM 1978 C C . ALA B 1 94 ? 20.359 -6.039 -12.094 1 88.88 94 ALA B C 1
ATOM 1980 O O . ALA B 1 94 ? 21.203 -6.5 -11.328 1 88.88 94 ALA B O 1
ATOM 1981 N N . ALA B 1 95 ? 19.547 -5.125 -11.836 1 85.88 95 ALA B N 1
ATOM 1982 C CA . ALA B 1 95 ? 19.594 -4.496 -10.523 1 85.88 95 ALA B CA 1
ATOM 1983 C C . ALA B 1 95 ? 19.109 -5.457 -9.438 1 85.88 95 ALA B C 1
ATOM 1985 O O . ALA B 1 95 ? 19.609 -5.422 -8.305 1 85.88 95 ALA B O 1
ATOM 1986 N N . PHE B 1 96 ? 18.156 -6.246 -9.789 1 88.19 96 PHE B N 1
ATOM 1987 C CA . PHE B 1 96 ? 17.594 -7.211 -8.852 1 88.19 96 PHE B CA 1
ATOM 1988 C C . PHE B 1 96 ? 18.609 -8.305 -8.539 1 88.19 96 PHE B C 1
ATOM 1990 O O . PHE B 1 96 ? 18.625 -8.844 -7.426 1 88.19 96 PHE B O 1
ATOM 1997 N N . GLY B 1 97 ? 19.406 -8.562 -9.477 1 82.75 97 GLY B N 1
ATOM 1998 C CA . GLY B 1 97 ? 20.516 -9.5 -9.297 1 82.75 97 GLY B CA 1
ATOM 1999 C C . GLY B 1 97 ? 20.047 -10.914 -9.008 1 82.75 97 GLY B C 1
ATOM 2000 O O . GLY B 1 97 ? 19.156 -11.438 -9.688 1 82.75 97 GLY B O 1
ATOM 2001 N N . GLU B 1 98 ? 20.703 -11.5 -7.961 1 82.06 98 GLU B N 1
ATOM 2002 C CA . GLU B 1 98 ? 20.484 -12.914 -7.656 1 82.06 98 GLU B CA 1
ATOM 2003 C C . GLU B 1 98 ? 19.406 -13.086 -6.586 1 82.06 98 GLU B C 1
ATOM 2005 O O . GLU B 1 98 ? 19.266 -14.164 -6.012 1 82.06 98 GLU B O 1
ATOM 2010 N N . ARG B 1 99 ? 18.75 -11.984 -6.406 1 84.31 99 ARG B N 1
ATOM 2011 C CA . ARG B 1 99 ? 17.719 -12.086 -5.375 1 84.31 99 ARG B CA 1
ATOM 2012 C C . ARG B 1 99 ? 16.656 -13.109 -5.758 1 84.31 99 ARG B C 1
ATOM 2014 O O . ARG B 1 99 ? 16.328 -13.258 -6.934 1 84.31 99 ARG B O 1
ATOM 2021 N N . GLU B 1 100 ? 16.109 -13.703 -4.789 1 81.75 100 GLU B N 1
ATOM 2022 C CA . GLU B 1 100 ? 15.18 -14.805 -4.992 1 81.75 100 GLU B CA 1
ATOM 2023 C C . GLU B 1 100 ? 13.789 -14.297 -5.355 1 81.75 100 GLU B C 1
ATOM 2025 O O . GLU B 1 100 ? 13.289 -13.344 -4.746 1 81.75 100 GLU B O 1
ATOM 2030 N N . VAL B 1 101 ? 13.289 -14.812 -6.398 1 92.25 101 VAL B N 1
ATOM 2031 C CA . VAL B 1 101 ? 11.875 -14.664 -6.738 1 92.25 101 VAL B CA 1
ATOM 2032 C C . VAL B 1 101 ? 11.195 -16.031 -6.723 1 92.25 101 VAL B C 1
ATOM 2034 O O . VAL B 1 101 ? 11.531 -16.906 -7.52 1 92.25 101 VAL B O 1
ATOM 2037 N N . THR B 1 102 ? 10.414 -16.188 -5.715 1 94.19 102 THR B N 1
ATOM 2038 C CA . THR B 1 102 ? 9.625 -17.422 -5.68 1 94.19 102 THR B CA 1
ATOM 2039 C C . THR B 1 102 ? 8.242 -17.203 -6.285 1 94.19 102 THR B C 1
ATOM 2041 O O . THR B 1 102 ? 7.738 -16.078 -6.293 1 94.19 102 THR B O 1
ATOM 2044 N N . ARG B 1 103 ? 7.793 -18.25 -6.867 1 94 103 ARG B N 1
ATOM 2045 C CA . ARG B 1 103 ? 6.461 -18.203 -7.465 1 94 103 ARG B CA 1
ATOM 2046 C C . ARG B 1 103 ? 5.566 -19.312 -6.91 1 94 103 ARG B C 1
ATOM 2048 O O . ARG B 1 103 ? 6.023 -20.422 -6.676 1 94 103 ARG B O 1
ATOM 2055 N N . SER B 1 104 ? 4.355 -18.969 -6.688 1 95.12 104 SER B N 1
ATOM 2056 C CA . SER B 1 104 ? 3.361 -19.922 -6.215 1 95.12 104 SER B CA 1
ATOM 2057 C C . SER B 1 104 ? 2.016 -19.703 -6.898 1 95.12 104 SER B C 1
ATOM 2059 O O . SER B 1 104 ? 1.657 -18.578 -7.234 1 95.12 104 SER B O 1
ATOM 2061 N N . VAL B 1 105 ? 1.325 -20.812 -7.164 1 94.44 105 VAL B N 1
ATOM 2062 C CA . VAL B 1 105 ? -0.061 -20.844 -7.621 1 94.44 105 VAL B CA 1
ATOM 2063 C C . VAL B 1 105 ? -0.907 -21.688 -6.668 1 94.44 105 VAL B C 1
ATOM 2065 O O . VAL B 1 105 ? -0.604 -22.859 -6.434 1 94.44 105 VAL B O 1
ATOM 2068 N N . LEU B 1 106 ? -1.895 -21.078 -6.141 1 93.12 106 LEU B N 1
ATOM 2069 C CA . LEU B 1 106 ? -2.74 -21.766 -5.172 1 93.12 106 LEU B CA 1
ATOM 2070 C C . LEU B 1 106 ? -4.215 -21.625 -5.543 1 93.12 106 LEU B C 1
ATOM 2072 O O . LEU B 1 106 ? -4.633 -20.594 -6.07 1 93.12 106 LEU B O 1
ATOM 2076 N N . GLU B 1 107 ? -4.93 -22.641 -5.234 1 90.62 107 GLU B N 1
ATOM 2077 C CA . GLU B 1 107 ? -6.367 -22.625 -5.484 1 90.62 107 GLU B CA 1
ATOM 2078 C C . GLU B 1 107 ? -7.145 -22.219 -4.234 1 90.62 107 GLU B C 1
ATOM 2080 O O . GLU B 1 107 ? -6.797 -22.609 -3.123 1 90.62 107 GLU B O 1
ATOM 2085 N N . GLY B 1 108 ? -8.227 -21.422 -4.398 1 90.44 108 GLY B N 1
ATOM 2086 C CA . GLY B 1 108 ? -9.094 -21 -3.312 1 90.44 108 GLY B CA 1
ATOM 2087 C C . GLY B 1 108 ? -9.68 -19.609 -3.523 1 90.44 108 GLY B C 1
ATOM 2088 O O . GLY B 1 108 ? -9.547 -19.031 -4.605 1 90.44 108 GLY B O 1
ATOM 2089 N N . TYR B 1 109 ? -10.391 -19.172 -2.543 1 90.62 109 TYR B N 1
ATOM 2090 C CA . TYR B 1 109 ? -10.859 -17.797 -2.58 1 90.62 109 TYR B CA 1
ATOM 2091 C C . TYR B 1 109 ? -9.695 -16.812 -2.498 1 90.62 109 TYR B C 1
ATOM 2093 O O . TYR B 1 109 ? -8.938 -16.812 -1.522 1 90.62 109 TYR B O 1
ATOM 2101 N N . PRO B 1 110 ? -9.531 -16.016 -3.393 1 92.75 110 PRO B N 1
ATOM 2102 C CA . PRO B 1 110 ? -8.297 -15.258 -3.566 1 92.75 110 PRO B CA 1
ATOM 2103 C C . PRO B 1 110 ? -7.922 -14.445 -2.326 1 92.75 110 PRO B C 1
ATOM 2105 O O . PRO B 1 110 ? -6.785 -14.531 -1.847 1 92.75 110 PRO B O 1
ATOM 2108 N N . SER B 1 111 ? -8.852 -13.703 -1.778 1 94.12 111 SER B N 1
ATOM 2109 C CA . SER B 1 111 ? -8.516 -12.867 -0.626 1 94.12 111 SER B CA 1
ATOM 2110 C C . SER B 1 111 ? -8.047 -13.719 0.55 1 94.12 111 SER B C 1
ATOM 2112 O O . SER B 1 111 ? -7.109 -13.352 1.257 1 94.12 111 SER B O 1
ATOM 2114 N N . SER B 1 112 ? -8.68 -14.906 0.727 1 95.12 112 SER B N 1
ATOM 2115 C CA . SER B 1 112 ? -8.289 -15.82 1.796 1 95.12 112 SER B CA 1
ATOM 2116 C C . SER B 1 112 ? -6.93 -16.453 1.517 1 95.12 112 SER B C 1
ATOM 2118 O O . SER B 1 112 ? -6.074 -16.516 2.402 1 95.12 112 SER B O 1
ATOM 2120 N N . VAL B 1 113 ? -6.75 -16.828 0.312 1 95.38 113 VAL B N 1
ATOM 2121 C CA . VAL B 1 113 ? -5.5 -17.469 -0.097 1 95.38 113 VAL B CA 1
ATOM 2122 C C . VAL B 1 113 ? -4.34 -16.5 0.103 1 95.38 113 VAL B C 1
ATOM 2124 O O . VAL B 1 113 ? -3.309 -16.859 0.672 1 95.38 113 VAL B O 1
ATOM 2127 N N . ILE B 1 114 ? -4.516 -15.266 -0.249 1 96.94 114 ILE B N 1
ATOM 2128 C CA . ILE B 1 114 ? -3.469 -14.25 -0.203 1 96.94 114 ILE B CA 1
ATOM 2129 C C . ILE B 1 114 ? -3.113 -13.945 1.25 1 96.94 114 ILE B C 1
ATOM 2131 O O . ILE B 1 114 ? -1.938 -13.961 1.626 1 96.94 114 ILE B O 1
ATOM 2135 N N . THR B 1 115 ? -4.121 -13.711 2.055 1 97.25 115 THR B N 1
ATOM 2136 C CA . THR B 1 115 ? -3.859 -13.328 3.436 1 97.25 115 THR B CA 1
ATOM 2137 C C . THR B 1 115 ? -3.289 -14.5 4.23 1 97.25 115 THR B C 1
ATOM 2139 O O . THR B 1 115 ? -2.404 -14.312 5.066 1 97.25 115 THR B O 1
ATOM 2142 N N . HIS B 1 116 ? -3.75 -15.711 3.957 1 97.19 116 HIS B N 1
ATOM 2143 C CA . HIS B 1 116 ? -3.213 -16.891 4.613 1 97.19 116 HIS B CA 1
ATOM 2144 C C . HIS B 1 116 ? -1.768 -17.156 4.195 1 97.19 116 HIS B C 1
ATOM 2146 O O . HIS B 1 116 ? -0.916 -17.438 5.035 1 97.19 116 HIS B O 1
ATOM 2152 N N . TYR B 1 117 ? -1.56 -17.031 2.959 1 97.31 117 TYR B N 1
ATOM 2153 C CA . TYR B 1 117 ? -0.204 -17.219 2.455 1 97.31 117 TYR B CA 1
ATOM 2154 C C . TYR B 1 117 ? 0.753 -16.203 3.068 1 97.31 117 TYR B C 1
ATOM 2156 O O . TYR B 1 117 ? 1.858 -16.562 3.486 1 97.31 117 TYR B O 1
ATOM 2164 N N . ALA B 1 118 ? 0.351 -14.93 3.08 1 97.56 118 ALA B N 1
ATOM 2165 C CA . ALA B 1 118 ? 1.176 -13.875 3.672 1 97.56 118 ALA B CA 1
ATOM 2166 C C . ALA B 1 118 ? 1.52 -14.203 5.125 1 97.56 118 ALA B C 1
ATOM 2168 O O . ALA B 1 118 ? 2.66 -14.016 5.555 1 97.56 118 ALA B O 1
ATOM 2169 N N . THR B 1 119 ? 0.543 -14.703 5.867 1 96.12 119 THR B N 1
ATOM 2170 C CA . THR B 1 119 ? 0.745 -15.055 7.27 1 96.12 119 THR B CA 1
ATOM 2171 C C . THR B 1 119 ? 1.681 -16.25 7.402 1 96.12 119 THR B C 1
ATOM 2173 O O . THR B 1 119 ? 2.637 -16.219 8.18 1 96.12 119 THR B O 1
ATOM 2176 N N . ARG B 1 120 ? 1.415 -17.266 6.617 1 95.94 120 ARG B N 1
ATOM 2177 C CA . ARG B 1 120 ? 2.17 -18.5 6.688 1 95.94 120 ARG B CA 1
ATOM 2178 C C . ARG B 1 120 ? 3.635 -18.281 6.324 1 95.94 120 ARG B C 1
ATOM 2180 O O . ARG B 1 120 ? 4.527 -18.875 6.926 1 95.94 120 ARG B O 1
ATOM 2187 N N . THR B 1 121 ? 3.924 -17.453 5.371 1 95.62 121 THR B N 1
ATOM 2188 C CA . THR B 1 121 ? 5.285 -17.25 4.883 1 95.62 121 THR B CA 1
ATOM 2189 C C . THR B 1 121 ? 5.969 -16.125 5.648 1 95.62 121 THR B C 1
ATOM 2191 O O . THR B 1 121 ? 7.16 -15.867 5.453 1 95.62 121 THR B O 1
ATOM 2194 N N . GLY B 1 122 ? 5.211 -15.43 6.477 1 96.12 122 GLY B N 1
ATOM 2195 C CA . GLY B 1 122 ? 5.773 -14.312 7.215 1 96.12 122 GLY B CA 1
ATOM 2196 C C . GLY B 1 122 ? 6.082 -13.109 6.34 1 96.12 122 GLY B C 1
ATOM 2197 O O . GLY B 1 122 ? 7.137 -12.492 6.484 1 96.12 122 GLY B O 1
ATOM 2198 N N . SER B 1 123 ? 5.219 -12.859 5.387 1 97.25 123 SER B N 1
ATOM 2199 C CA . SER B 1 123 ? 5.387 -11.68 4.543 1 97.25 123 SER B CA 1
ATOM 2200 C C . SER B 1 123 ? 5.25 -10.398 5.352 1 97.25 123 SER B C 1
ATOM 2202 O O . SER B 1 123 ? 4.402 -10.305 6.242 1 97.25 123 SER B O 1
ATOM 2204 N N . ASP B 1 124 ? 6.062 -9.422 4.973 1 96.69 124 ASP B N 1
ATOM 2205 C CA . ASP B 1 124 ? 6.039 -8.148 5.676 1 96.69 124 ASP B CA 1
ATOM 2206 C C . ASP B 1 124 ? 5.203 -7.117 4.918 1 96.69 124 ASP B C 1
ATOM 2208 O O . ASP B 1 124 ? 4.852 -6.07 5.469 1 96.69 124 ASP B O 1
ATOM 2212 N N . MET B 1 125 ? 4.867 -7.492 3.707 1 97.56 125 MET B N 1
ATOM 2213 C CA . MET B 1 125 ? 4.117 -6.578 2.85 1 97.56 125 MET B CA 1
ATOM 2214 C C . MET B 1 125 ? 3.457 -7.332 1.698 1 97.56 125 MET B C 1
ATOM 2216 O O . MET B 1 125 ? 4.02 -8.297 1.179 1 97.56 125 MET B O 1
ATOM 2220 N N . ILE B 1 126 ? 2.291 -6.844 1.368 1 98.19 126 ILE B N 1
ATOM 2221 C CA . ILE B 1 126 ? 1.586 -7.379 0.208 1 98.19 126 ILE B CA 1
ATOM 2222 C C . ILE B 1 126 ? 1.468 -6.297 -0.865 1 98.19 126 ILE B C 1
ATOM 2224 O O . ILE B 1 126 ? 1.085 -5.16 -0.573 1 98.19 126 ILE B O 1
ATOM 2228 N N . VAL B 1 127 ? 1.812 -6.594 -2.064 1 98.12 127 VAL B N 1
ATOM 2229 C CA . VAL B 1 127 ? 1.671 -5.695 -3.207 1 98.12 127 VAL B CA 1
ATOM 2230 C C . VAL B 1 127 ? 0.646 -6.266 -4.188 1 98.12 127 VAL B C 1
ATOM 2232 O O . VAL B 1 127 ? 0.766 -7.414 -4.621 1 98.12 127 VAL B O 1
ATOM 2235 N N . MET B 1 128 ? -0.349 -5.48 -4.543 1 96.25 128 MET B N 1
ATOM 2236 C CA . MET B 1 128 ? -1.38 -5.969 -5.453 1 96.25 128 MET B CA 1
ATOM 2237 C C . MET B 1 128 ? -2.033 -4.816 -6.203 1 96.25 128 MET B C 1
ATOM 2239 O O . MET B 1 128 ? -1.911 -3.658 -5.801 1 96.25 128 MET B O 1
ATOM 2243 N N . ALA B 1 129 ? -2.74 -5.133 -7.277 1 93.62 129 ALA B N 1
ATOM 2244 C CA . ALA B 1 129 ? -3.438 -4.133 -8.078 1 93.62 129 ALA B CA 1
ATOM 2245 C C . ALA B 1 129 ? -4.758 -3.73 -7.43 1 93.62 129 ALA B C 1
ATOM 2247 O O . ALA B 1 129 ? -5.395 -4.539 -6.75 1 93.62 129 ALA B O 1
ATOM 2248 N N . ALA B 1 130 ? -5.164 -2.523 -7.641 1 88.69 130 ALA B N 1
ATOM 2249 C CA . ALA B 1 130 ? -6.492 -2.09 -7.207 1 88.69 130 ALA B CA 1
ATOM 2250 C C . ALA B 1 130 ? -7.586 -2.852 -7.949 1 88.69 130 ALA B C 1
ATOM 2252 O O . ALA B 1 130 ? -8.633 -3.164 -7.371 1 88.69 130 ALA B O 1
ATOM 2253 N N . ASN B 1 131 ? -7.184 -3.324 -9.25 1 72.31 131 ASN B N 1
ATOM 2254 C CA . ASN B 1 131 ? -8.008 -4.129 -10.148 1 72.31 131 ASN B CA 1
ATOM 2255 C C . ASN B 1 131 ? -9.438 -3.604 -10.219 1 72.31 131 ASN B C 1
ATOM 2257 O O . ASN B 1 131 ? -10.391 -4.348 -9.969 1 72.31 131 ASN B O 1
ATOM 2261 N N . LYS B 1 132 ? -9.547 -2.219 -10.461 1 63.91 132 LYS B N 1
ATOM 2262 C CA . LYS B 1 132 ? -10.891 -1.669 -10.602 1 63.91 132 LYS B CA 1
ATOM 2263 C C . LYS B 1 132 ? -11.484 -2.01 -11.969 1 63.91 132 LYS B C 1
ATOM 2265 O O . LYS B 1 132 ? -10.766 -2.053 -12.969 1 63.91 132 LYS B O 1
ATOM 2270 N N . ARG B 1 133 ? -12.531 -2.777 -11.875 1 57.38 133 ARG B N 1
ATOM 2271 C CA . ARG B 1 133 ? -13.234 -2.822 -13.156 1 57.38 133 ARG B CA 1
ATOM 2272 C C . ARG B 1 133 ? -13.656 -1.428 -13.602 1 57.38 133 ARG B C 1
ATOM 2274 O O . ARG B 1 133 ? -14.047 -0.602 -12.773 1 57.38 133 ARG B O 1
ATOM 2281 N N . SER B 1 134 ? -12.898 -0.866 -14.625 1 55.59 134 SER B N 1
ATOM 2282 C CA . SER B 1 134 ? -12.977 0.442 -15.273 1 55.59 134 SER B CA 1
ATOM 2283 C C . SER B 1 134 ? -14.273 1.156 -14.922 1 55.59 134 SER B C 1
ATOM 2285 O O . SER B 1 134 ? -14.281 2.371 -14.711 1 55.59 134 SER B O 1
ATOM 2287 N N . PHE B 1 135 ? -15.43 0.436 -14.914 1 53.25 135 PHE B N 1
ATOM 2288 C CA . PHE B 1 135 ? -16.688 1.168 -14.992 1 53.25 135 PHE B CA 1
ATOM 2289 C C . PHE B 1 135 ? -17.328 1.287 -13.609 1 53.25 135 PHE B C 1
ATOM 2291 O O . PHE B 1 135 ? -18.406 1.865 -13.469 1 53.25 135 PHE B O 1
ATOM 2298 N N . THR B 1 136 ? -16.672 0.804 -12.719 1 55.81 136 THR B N 1
ATOM 2299 C CA . THR B 1 136 ? -17.438 0.772 -11.477 1 55.81 136 THR B CA 1
ATOM 2300 C C . THR B 1 136 ? -16.953 1.847 -10.508 1 55.81 136 THR B C 1
ATOM 2302 O O . THR B 1 136 ? -15.82 2.336 -10.633 1 55.81 136 THR B O 1
ATOM 2305 N N . ALA B 1 137 ? -17.797 2.344 -9.82 1 59.44 137 ALA B N 1
ATOM 2306 C CA . ALA B 1 137 ? -17.641 3.336 -8.766 1 59.44 137 ALA B CA 1
ATOM 2307 C C . ALA B 1 137 ? -16.766 2.799 -7.637 1 59.44 137 ALA B C 1
ATOM 2309 O O . ALA B 1 137 ? -16.5 3.504 -6.66 1 59.44 137 ALA B O 1
ATOM 2310 N N . THR B 1 138 ? -16.141 1.653 -7.93 1 72.69 138 THR B N 1
ATOM 2311 C CA . THR B 1 138 ? -15.492 1.005 -6.797 1 72.69 138 THR B CA 1
ATOM 2312 C C . THR B 1 138 ? -14.055 1.497 -6.641 1 72.69 138 THR B C 1
ATOM 2314 O O . THR B 1 138 ? -13.406 1.846 -7.629 1 72.69 138 THR B O 1
ATOM 2317 N N . TYR B 1 139 ? -13.664 1.688 -5.441 1 76.5 139 TYR B N 1
ATOM 2318 C CA . TYR B 1 139 ? -12.328 2.166 -5.117 1 76.5 139 TYR B CA 1
ATOM 2319 C C . TYR B 1 139 ? -11.289 1.071 -5.34 1 76.5 139 TYR B C 1
ATOM 2321 O O . TYR B 1 139 ? -10.102 1.358 -5.52 1 76.5 139 TYR B O 1
ATOM 2329 N N . ALA B 1 140 ? -11.766 -0.221 -5.324 1 84.69 140 ALA B N 1
ATOM 2330 C CA . ALA B 1 140 ? -10.898 -1.375 -5.566 1 84.69 140 ALA B CA 1
ATOM 2331 C C . ALA B 1 140 ? -11.727 -2.617 -5.891 1 84.69 140 ALA B C 1
ATOM 2333 O O . ALA B 1 140 ? -12.938 -2.637 -5.676 1 84.69 140 ALA B O 1
ATOM 2334 N N . GLY B 1 141 ? -11.117 -3.516 -6.461 1 87.81 141 GLY B N 1
ATOM 2335 C CA . GLY B 1 141 ? -11.773 -4.785 -6.73 1 87.81 141 GLY B CA 1
ATOM 2336 C C . GLY B 1 141 ? -12.086 -5.574 -5.473 1 87.81 141 GLY B C 1
ATOM 2337 O O . GLY B 1 141 ? -11.547 -5.285 -4.402 1 87.81 141 GLY B O 1
ATOM 2338 N N . LYS B 1 142 ? -12.906 -6.562 -5.59 1 88.62 142 LYS B N 1
ATOM 2339 C CA . LYS B 1 142 ? -13.375 -7.391 -4.484 1 88.62 142 LYS B CA 1
ATOM 2340 C C . LYS B 1 142 ? -12.211 -8.062 -3.77 1 88.62 142 LYS B C 1
ATOM 2342 O O . LYS B 1 142 ? -12.195 -8.148 -2.539 1 88.62 142 LYS B O 1
ATOM 2347 N N . VAL B 1 143 ? -11.258 -8.578 -4.461 1 90.56 143 VAL B N 1
ATOM 2348 C CA . VAL B 1 143 ? -10.117 -9.281 -3.863 1 90.56 143 VAL B CA 1
ATOM 2349 C C . VAL B 1 143 ? -9.281 -8.297 -3.049 1 90.56 143 VAL B C 1
ATOM 2351 O O . VAL B 1 143 ? -8.914 -8.586 -1.906 1 90.56 143 VAL B O 1
ATOM 2354 N N . THR B 1 144 ? -8.992 -7.164 -3.65 1 93.19 144 THR B N 1
ATOM 2355 C CA . THR B 1 144 ? -8.195 -6.156 -2.963 1 93.19 144 THR B CA 1
ATOM 2356 C C . THR B 1 144 ? -8.906 -5.68 -1.698 1 93.19 144 THR B C 1
ATOM 2358 O O . THR B 1 144 ? -8.281 -5.547 -0.643 1 93.19 144 THR B O 1
ATOM 2361 N N . LYS B 1 145 ? -10.172 -5.488 -1.799 1 92.5 145 LYS B N 1
ATOM 2362 C CA . LYS B 1 145 ? -10.953 -5.094 -0.625 1 92.5 145 LYS B CA 1
ATOM 2363 C C . LYS B 1 145 ? -10.859 -6.152 0.471 1 92.5 145 LYS B C 1
ATOM 2365 O O . LYS B 1 145 ? -10.648 -5.824 1.641 1 92.5 145 LYS B O 1
ATOM 2370 N N . GLY B 1 146 ? -11.023 -7.367 0.067 1 92.69 146 GLY B N 1
ATOM 2371 C CA . GLY B 1 146 ? -10.953 -8.469 1.016 1 92.69 146 GLY B CA 1
ATOM 2372 C C . GLY B 1 146 ? -9.586 -8.602 1.669 1 92.69 146 GLY B C 1
ATOM 2373 O O . GLY B 1 146 ? -9.492 -8.891 2.863 1 92.69 146 GLY B O 1
ATOM 2374 N N . VAL B 1 147 ? -8.555 -8.367 0.934 1 95.12 147 VAL B N 1
ATOM 2375 C CA . VAL B 1 147 ? -7.195 -8.477 1.454 1 95.12 147 VAL B CA 1
ATOM 2376 C C . VAL B 1 147 ? -6.93 -7.348 2.445 1 95.12 147 VAL B C 1
ATOM 2378 O O . VAL B 1 147 ? -6.406 -7.582 3.537 1 95.12 147 VAL B O 1
ATOM 2381 N N . ILE B 1 148 ? -7.305 -6.117 2.061 1 94.69 148 ILE B N 1
ATOM 2382 C CA . ILE B 1 148 ? -7.094 -4.984 2.955 1 94.69 148 ILE B CA 1
ATOM 2383 C C . ILE B 1 148 ? -7.824 -5.223 4.273 1 94.69 148 ILE B C 1
ATOM 2385 O O . ILE B 1 148 ? -7.293 -4.93 5.348 1 94.69 148 ILE B O 1
ATOM 2389 N N . LYS B 1 149 ? -8.953 -5.797 4.195 1 91.94 149 LYS B N 1
ATOM 2390 C CA . LYS B 1 149 ? -9.781 -6.039 5.371 1 91.94 149 LYS B CA 1
ATOM 2391 C C . LYS B 1 149 ? -9.117 -7.035 6.316 1 91.94 149 LYS B C 1
ATOM 2393 O O . LYS B 1 149 ? -9.195 -6.887 7.539 1 91.94 149 LYS B O 1
ATOM 2398 N N . ARG B 1 150 ? -8.391 -7.98 5.777 1 92.88 150 ARG B N 1
ATOM 2399 C CA . ARG B 1 150 ? -7.945 -9.125 6.566 1 92.88 150 ARG B CA 1
ATOM 2400 C C . ARG B 1 150 ? -6.445 -9.062 6.832 1 92.88 150 ARG B C 1
ATOM 2402 O O . ARG B 1 150 ? -5.934 -9.75 7.719 1 92.88 150 ARG B O 1
ATOM 2409 N N . ALA B 1 151 ? -5.777 -8.305 6.086 1 94.44 151 ALA B N 1
ATOM 2410 C CA . ALA B 1 151 ? -4.316 -8.312 6.137 1 94.44 151 ALA B CA 1
ATOM 2411 C C . ALA B 1 151 ? -3.814 -7.832 7.496 1 94.44 151 ALA B C 1
ATOM 2413 O O . ALA B 1 151 ? -4.371 -6.895 8.078 1 94.44 151 ALA B O 1
ATOM 2414 N N . LYS B 1 152 ? -2.742 -8.453 7.965 1 94.06 152 LYS B N 1
ATOM 2415 C CA . LYS B 1 152 ? -2.078 -8.062 9.211 1 94.06 152 LYS B CA 1
ATOM 2416 C C . LYS B 1 152 ? -0.788 -7.301 8.93 1 94.06 152 LYS B C 1
ATOM 2418 O O . LYS B 1 152 ? -0.087 -6.895 9.859 1 94.06 152 LYS B O 1
ATOM 2423 N N . VAL B 1 153 ? -0.51 -7.199 7.68 1 96.12 153 VAL B N 1
ATOM 2424 C CA . VAL B 1 153 ? 0.666 -6.465 7.223 1 96.12 153 VAL B CA 1
ATOM 2425 C C . VAL B 1 153 ? 0.248 -5.387 6.223 1 96.12 153 VAL B C 1
ATOM 2427 O O . VAL B 1 153 ? -0.852 -5.441 5.668 1 96.12 153 VAL B O 1
ATOM 2430 N N . PRO B 1 154 ? 1.072 -4.422 5.973 1 97.19 154 PRO B N 1
ATOM 2431 C CA . PRO B 1 154 ? 0.735 -3.369 5.012 1 97.19 154 PRO B CA 1
ATOM 2432 C C . PRO B 1 154 ? 0.454 -3.914 3.613 1 97.19 154 PRO B C 1
ATOM 2434 O O . PRO B 1 154 ? 1.112 -4.859 3.172 1 97.19 154 PRO B O 1
ATOM 2437 N N . VAL B 1 155 ? -0.54 -3.281 3.004 1 97.56 155 VAL B N 1
ATOM 2438 C CA . VAL B 1 155 ? -0.915 -3.641 1.64 1 97.56 155 VAL B CA 1
ATOM 2439 C C . VAL B 1 155 ? -0.647 -2.465 0.703 1 97.56 155 VAL B C 1
ATOM 2441 O O . VAL B 1 155 ? -1.165 -1.365 0.913 1 97.56 155 VAL B O 1
ATOM 2444 N N . VAL B 1 156 ? 0.18 -2.711 -0.273 1 98 156 VAL B N 1
ATOM 2445 C CA . VAL B 1 156 ? 0.419 -1.725 -1.32 1 98 156 VAL B CA 1
ATOM 2446 C C . VAL B 1 156 ? -0.58 -1.925 -2.457 1 98 156 VAL B C 1
ATOM 2448 O O . VAL B 1 156 ? -0.574 -2.965 -3.121 1 98 156 VAL B O 1
ATOM 2451 N N . VAL B 1 157 ? -1.396 -0.953 -2.646 1 96.62 157 VAL B N 1
ATOM 2452 C CA . VAL B 1 157 ? -2.387 -0.988 -3.719 1 96.62 157 VAL B CA 1
ATOM 2453 C C . VAL B 1 157 ? -1.888 -0.172 -4.9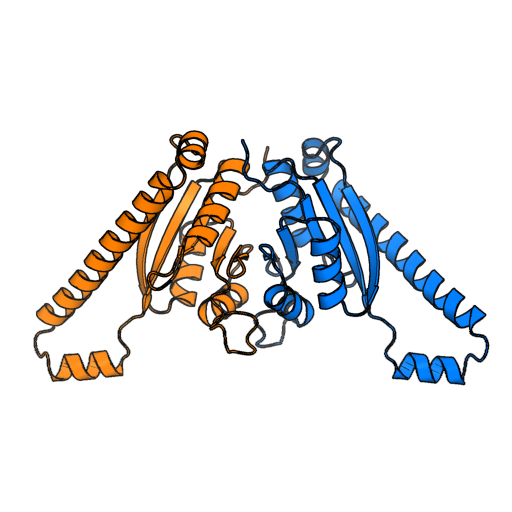1 1 96.62 157 VAL B C 1
ATOM 2455 O O . VAL B 1 157 ? -1.737 1.049 -4.812 1 96.62 157 VAL B O 1
ATOM 2458 N N . VAL B 1 158 ? -1.69 -0.828 -6.016 1 95.88 158 VAL B N 1
ATOM 2459 C CA . VAL B 1 158 ? -1.148 -0.204 -7.219 1 95.88 158 VAL B CA 1
ATOM 2460 C C . VAL B 1 158 ? -2.289 0.207 -8.148 1 95.88 158 VAL B C 1
ATOM 2462 O O . VAL B 1 158 ? -3.105 -0.628 -8.539 1 95.88 158 VAL B O 1
ATOM 2465 N N . PRO B 1 159 ? -2.402 1.514 -8.367 1 92.25 159 PRO B N 1
ATOM 2466 C CA . PRO B 1 159 ? -3.465 1.949 -9.281 1 92.25 159 PRO B CA 1
ATOM 2467 C C . PRO B 1 159 ? -3.268 1.438 -10.703 1 92.25 159 PRO B C 1
ATOM 2469 O O . PRO B 1 159 ? -2.164 1.023 -11.07 1 92.25 159 PRO B O 1
ATOM 2472 N N . PRO B 1 160 ? -4.438 1.486 -11.383 1 79.88 160 PRO B N 1
ATOM 2473 C CA . PRO B 1 160 ? -4.312 1.075 -12.781 1 79.88 160 PRO B CA 1
ATOM 2474 C C . PRO B 1 160 ? -3.467 2.043 -13.609 1 79.88 160 PRO B C 1
ATOM 2476 O O . PRO B 1 160 ? -3.439 3.242 -13.32 1 79.88 160 PRO B O 1
ATOM 2479 N N . GLY B 1 161 ? -2.721 1.67 -14.578 1 67.31 161 GLY B N 1
ATOM 2480 C CA . GLY B 1 161 ? -2.023 2.521 -15.523 1 67.31 161 GLY B CA 1
ATOM 2481 C C . GLY B 1 161 ? -0.722 3.08 -14.984 1 67.31 161 GLY B C 1
ATOM 2482 O O . GLY B 1 161 ? -0.14 3.996 -15.57 1 67.31 161 GLY B O 1
ATOM 2483 N N . SER B 1 162 ? -0.342 2.838 -13.656 1 58.31 162 SER B N 1
ATOM 2484 C CA . SER B 1 162 ? 0.901 3.398 -13.141 1 58.31 162 SER B CA 1
ATOM 2485 C C . SER B 1 162 ? 2.113 2.824 -13.867 1 58.31 162 SER B C 1
ATOM 2487 O O . SER B 1 162 ? 2.074 1.69 -14.352 1 58.31 162 SER B O 1
#

Nearest PDB structures (foldseek):
  3fh0-assembly1_A  TM=8.623E-01  e=3.328E-09  Klebsiella pneumoniae subsp. pneumoniae MGH 78578
  3fdx-assembly1_A  TM=8.526E-01  e=1.282E-08  Klebsiella pneumoniae subsp. pneumoniae MGH 78578
  4r2l-assembly1_A-2  TM=7.781E-01  e=3.121E-09  Salmonella enterica subsp. enterica serovar Typhimurium str. LT2
  3fh0-assembly1_B  TM=8.282E-01  e=1.767E-08  Klebsiella pneumoniae subsp. pneumoniae MGH 78578
  4r2l-assembly1_B-2  TM=7.661E-01  e=7.191E-09  Salmonella enterica subsp. enterica serovar Typhimurium str. LT2

Secondary structure (DSSP, 8-state):
------EEEEE--SSS--HHHHHHHHHHHHHHT-EEEEEEEEPP--HHHHHHHHHH---HHHHHHHHHHHHHHHHHHHHHHHHHHHHH-HHHHHHHTT--EEEEEEES-HHHHHHHHHHHHT-SEEEEE----TTS--SS-HHHHHHHHH-SS-EEEEPTT-/------EEEEE--SSS--HHHHHHHHHHHHHHT-EEEEEEEEPP--HHHHHHHHHH---HHHHHHHHHHHHHHHHHHHHHHHHHHHHH-HHHHHHHTT--EEEEEEES-HHHHHHHHHHHHT-SEEEEE----TTS--SS-HHHHHHHHH-SS-EEEEPTT-

Radius of gyration: 22.33 Å; Cα contacts (8 Å, |Δi|>4): 560; chains: 2; bounding box: 45×79×42 Å

Foldseek 3Di:
DPPVAAEEEQEDELPDDCLQLVVVQLVVCLVNVHAYEYEYEAEDPPPVVVVVCVVVVVDPVVVVVVVVVVQVVVQVSVVVSVVVSCVVPVVSDVSSPPGDYHYYYYYHDQLVVRQVVCVVVVGQEYTYEQPDPVPDPDSRDPSLVSNVVRHPHYYHYGYPPD/DPPVAAEEEQEDELPDDCLQLVVVQLVVCLVVVHAYEYEYEAEDPPPVVVVVCVVVVVDPVVVVVVVVVVQVVVQVSVVVSVVVSCVVPVVSDVSSPPGDYHYYYYYHDQLVVRQVVCVVVVGQEYTYEQPDPVPDPDSRDPSLVSNVVRHPHYYHYGYPPD

Organism: NCBI:txid3151122

Sequence (324 aa):
MTHGIRRILCCVGLRGDCDPVLAQAVSLAQATGAELHVLHAVKSLSDDVLNTLKINIQDRQTLETLMAQRLDQARQELDERLAAFWARHPERRAAFGEREVTRSVLEGYPSSVITHYATRTGSDMIVMAANKRSFTATYAGKVTKGVIKRAKVPVVVVPPGSMTHGIRRILCCVGLRGDCDPVLAQAVSLAQATGAELHVLHAVKSLSDDVLNTLKINIQDRQTLETLMAQRLDQARQELDERLAAFWARHPERRAAFGEREVTRSVLEGYPSSVITHYATRTGSDMIVMAANKRSFTATYAGKVTKGVIKRAKVPVVVVPPGS

InterPro domains:
  IPR006016 UspA [PF00582] (5-159)
  IPR014729 Rossmann-like alpha/beta/alpha sandwich fold [G3DSA:3.40.50.620] (3-161)